Protein 7X0P (pdb70)

Structure (mmCIF, N/CA/C/O backbone):
data_7X0P
#
_entry.id   7X0P
#
_cell.length_a   69.910
_cell.length_b   63.170
_cell.length_c   69.700
_cell.angle_alpha   90.000
_cell.angle_beta   106.200
_cell.angle_gamma   90.000
#
_symmetry.space_group_name_H-M   'C 1 2 1'
#
loop_
_entity.id
_entity.type
_entity.pdbx_description
1 polymer CbpD
2 water water
#
loop_
_atom_site.group_PDB
_atom_site.id
_atom_site.type_symbol
_atom_site.label_atom_id
_atom_site.label_alt_id
_atom_site.label_comp_id
_atom_site.label_asym_id
_atom_site.label_entity_id
_atom_site.label_seq_id
_atom_site.pdbx_PDB_ins_code
_atom_site.Cartn_x
_atom_site.Cartn_y
_atom_site.Cartn_z
_atom_site.occupancy
_atom_site.B_iso_or_equiv
_atom_site.auth_seq_id
_atom_site.auth_comp_id
_atom_site.auth_asym_id
_atom_site.auth_atom_id
_atom_site.pdbx_PDB_model_num
ATOM 1 N N . VAL A 1 40 ? 19.043 -22.900 24.059 1.00 49.10 58 VAL A N 1
ATOM 2 C CA . VAL A 1 40 ? 19.647 -21.592 23.817 1.00 41.67 58 VAL A CA 1
ATOM 3 C C . VAL A 1 40 ? 19.886 -20.902 25.142 1.00 49.15 58 VAL A C 1
ATOM 4 O O . VAL A 1 40 ? 18.975 -20.813 25.953 1.00 47.50 58 VAL A O 1
ATOM 17 N N . THR A 1 41 ? 21.118 -20.432 25.358 1.00 45.90 59 THR A N 1
ATOM 18 C CA . THR A 1 41 ? 21.487 -19.716 26.569 1.00 55.01 59 THR A CA 1
ATOM 19 C C . THR A 1 41 ? 22.087 -18.338 26.317 1.00 63.34 59 THR A C 1
ATOM 20 O O . THR A 1 41 ? 22.293 -17.596 27.283 1.00 73.88 59 THR A O 1
ATOM 31 N N . GLY A 1 42 ? 22.350 -17.963 25.066 1.00 47.95 60 GLY A N 1
ATOM 32 C CA . GLY A 1 42 ? 22.987 -16.704 24.757 1.00 41.90 60 GLY A CA 1
ATOM 33 C C . GLY A 1 42 ? 22.287 -15.999 23.611 1.00 38.99 60 GLY A C 1
ATOM 34 O O . GLY A 1 42 ? 21.102 -16.190 23.366 1.00 52.44 60 GLY A O 1
ATOM 38 N N . LYS A 1 43 ? 23.042 -15.139 22.950 1.00 41.58 61 LYS A N 1
ATOM 39 C CA . LYS A 1 43 ? 22.568 -14.331 21.837 1.00 37.32 61 LYS A CA 1
ATOM 40 C C . LYS A 1 43 ? 23.379 -14.641 20.578 1.00 43.65 61 LYS A C 1
ATOM 41 O O . LYS A 1 43 ? 24.163 -15.591 20.529 1.00 51.70 61 LYS A O 1
ATOM 60 N N . THR A 1 44 ? 23.160 -13.843 19.542 1.00 35.75 62 THR A N 1
ATOM 61 C CA . THR A 1 44 ? 23.969 -13.889 18.336 1.00 35.10 62 THR A CA 1
ATOM 62 C C . THR A 1 44 ? 24.610 -12.528 18.134 1.00 34.33 62 THR A C 1
ATOM 63 O O . THR A 1 44 ? 24.296 -11.563 18.841 1.00 35.05 62 THR A O 1
ATOM 74 N N . ASP A 1 45 ? 25.492 -12.455 17.128 1.00 34.25 63 ASP A N 1
ATOM 75 C CA . ASP A 1 45 ? 26.072 -11.184 16.716 1.00 38.60 63 ASP A CA 1
ATOM 76 C C . ASP A 1 45 ? 25.050 -10.189 16.179 1.00 38.31 63 ASP A C 1
ATOM 77 O O . ASP A 1 45 ? 25.422 -9.033 15.935 1.00 34.44 63 ASP A O 1
ATOM 86 N N . LEU A 1 46 ? 23.795 -10.604 15.950 1.00 30.88 64 LEU A N 1
ATOM 87 C CA . LEU A 1 46 ? 22.775 -9.664 15.502 1.00 34.15 64 LEU A CA 1
ATOM 88 C C . LEU A 1 46 ? 22.355 -8.713 16.617 1.00 30.23 64 LEU A C 1
ATOM 89 O O . LEU A 1 46 ? 21.831 -7.632 16.336 1.00 33.72 64 LEU A O 1
ATOM 105 N N . ALA A 1 47 ? 22.538 -9.099 17.873 1.00 32.06 65 ALA A N 1
ATOM 106 C CA . ALA A 1 47 ? 22.005 -8.297 18.968 1.00 33.21 65 ALA A CA 1
ATOM 107 C C . ALA A 1 47 ? 22.692 -6.934 19.036 1.00 34.86 65 ALA A C 1
ATOM 108 O O . ALA A 1 47 ? 23.901 -6.810 18.813 1.00 36.80 65 ALA A O 1
ATOM 115 N N . ASP A 1 48 ? 21.908 -5.906 19.355 1.00 34.91 66 ASP A N 1
ATOM 116 C CA . ASP A 1 48 ? 22.386 -4.530 19.360 1.00 36.43 66 ASP A CA 1
ATOM 117 C C . ASP A 1 48 ? 23.414 -4.333 20.468 1.00 39.64 66 ASP A C 1
ATOM 118 O O . ASP A 1 48 ? 23.180 -4.691 21.627 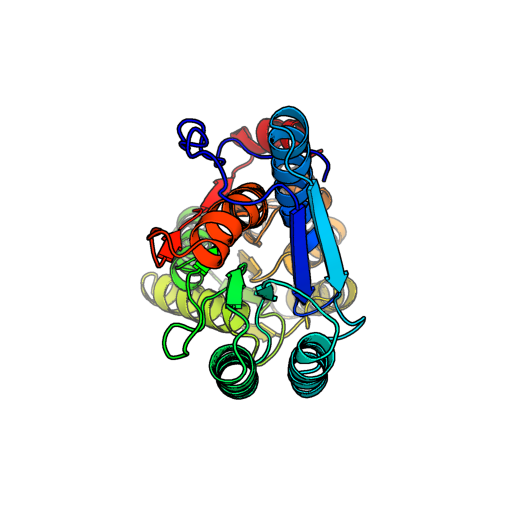1.00 40.94 66 ASP A O 1
ATOM 127 N N . THR A 1 49 ? 24.559 -3.769 20.099 1.00 42.93 67 THR A N 1
ATOM 128 C CA . THR A 1 49 ? 25.609 -3.459 21.059 1.00 44.38 67 THR A CA 1
ATOM 129 C C . THR A 1 49 ? 25.658 -1.979 21.417 1.00 49.85 67 THR A C 1
ATOM 130 O O . THR A 1 49 ? 26.594 -1.545 22.100 1.00 49.26 67 THR A O 1
ATOM 141 N N . ASN A 1 50 ? 24.675 -1.198 20.980 1.00 44.79 68 ASN A N 1
ATOM 142 C CA . ASN A 1 50 ? 24.646 0.248 21.174 1.00 53.46 68 ASN A CA 1
ATOM 143 C C . ASN A 1 50 ? 23.232 0.681 21.548 1.00 45.68 68 ASN A C 1
ATOM 144 O O . ASN A 1 50 ? 22.728 1.711 21.090 1.00 58.98 68 ASN A O 1
ATOM 155 N N . PHE A 1 51 ? 22.560 -0.120 22.374 1.00 45.41 69 PHE A N 1
ATOM 156 C CA . PHE A 1 51 ? 21.203 0.185 22.807 1.00 46.04 69 PHE A CA 1
ATOM 157 C C . PHE A 1 51 ? 21.256 0.973 24.114 1.00 47.89 69 PHE A C 1
ATOM 158 O O . PHE A 1 51 ? 21.816 0.502 25.108 1.00 50.05 69 PHE A O 1
ATOM 175 N N . ASP A 1 52 ? 20.654 2.159 24.111 1.00 49.48 70 ASP A N 1
ATOM 176 C CA . ASP A 1 52 ? 20.734 3.075 25.246 1.00 51.85 70 ASP A CA 1
ATOM 177 C C . ASP A 1 52 ? 19.795 2.620 26.360 1.00 52.25 70 ASP A C 1
ATOM 178 O O . ASP A 1 52 ? 18.572 2.589 26.183 1.00 50.46 70 ASP A O 1
ATOM 187 N N . THR A 1 53 ? 20.369 2.304 27.520 1.00 55.86 71 THR A N 1
ATOM 188 C CA . THR A 1 53 ? 19.602 1.893 28.690 1.00 55.70 71 THR A CA 1
ATOM 189 C C . THR A 1 53 ? 19.789 2.857 29.856 1.00 61.44 71 THR A C 1
ATOM 190 O O . THR A 1 53 ? 19.577 2.477 31.012 1.00 61.28 71 THR A O 1
ATOM 201 N N . SER A 1 54 ? 20.179 4.101 29.569 1.00 61.16 72 SER A N 1
ATOM 202 C CA . SER A 1 54 ? 20.479 5.075 30.611 1.00 65.17 72 SER A CA 1
ATOM 203 C C . SER A 1 54 ? 19.232 5.696 31.232 1.00 66.14 72 SER A C 1
ATOM 204 O O . SER A 1 54 ? 19.315 6.238 32.340 1.00 69.32 72 SER A O 1
ATOM 212 N N . TYR A 1 55 ? 18.086 5.635 30.556 1.00 62.99 73 TYR A N 1
ATOM 213 C CA . TYR A 1 55 ? 16.868 6.239 31.081 1.00 63.72 73 TYR A CA 1
ATOM 214 C C . TYR A 1 55 ? 16.553 5.676 32.462 1.00 65.51 73 TYR A C 1
ATOM 215 O O . TYR A 1 55 ? 16.609 4.463 32.678 1.00 64.21 73 TYR A O 1
ATOM 233 N N . THR A 1 56 ? 16.236 6.566 33.405 1.00 68.71 74 THR A N 1
ATOM 234 C CA . THR A 1 56 ? 15.919 6.154 34.765 1.00 70.84 74 THR A CA 1
ATOM 235 C C . THR A 1 56 ? 14.429 5.847 34.870 1.00 69.05 74 THR A C 1
ATOM 236 O O . THR A 1 56 ? 13.605 6.732 34.592 1.00 69.08 74 THR A O 1
ATOM 247 N N . PRO A 1 57 ? 14.034 4.633 35.255 1.00 67.64 75 PRO A N 1
ATOM 248 C CA . PRO A 1 57 ? 12.598 4.332 35.330 1.00 66.00 75 PRO A CA 1
ATOM 249 C C . PRO A 1 57 ? 11.940 5.107 36.464 1.00 69.26 75 PRO A C 1
ATOM 250 O O . PRO A 1 57 ? 12.520 5.288 37.536 1.00 72.63 75 PRO A O 1
ATOM 261 N N . LYS A 1 58 ? 10.713 5.563 36.216 1.00 68.41 76 LYS A N 1
ATOM 262 C CA . LYS A 1 58 ? 9.971 6.360 37.188 1.00 71.44 76 LYS A CA 1
ATOM 263 C C . LYS A 1 58 ? 9.259 5.514 38.235 1.00 71.98 76 LYS A C 1
ATOM 264 O O . LYS A 1 58 ? 8.506 6.065 39.046 1.00 74.34 76 LYS A O 1
ATOM 283 N N . ARG A 1 59 ? 9.484 4.202 38.231 1.00 70.02 77 ARG A N 1
ATOM 284 C CA . ARG A 1 59 ? 9.036 3.306 39.285 1.00 70.83 77 ARG A CA 1
ATOM 285 C C . ARG A 1 59 ? 10.200 2.404 39.684 1.00 71.37 77 ARG A C 1
ATOM 286 O O . ARG A 1 59 ? 11.238 2.355 39.019 1.00 70.56 77 ARG A O 1
ATOM 307 N N . THR A 1 60 ? 10.022 1.682 40.785 1.00 72.90 78 THR A N 1
ATOM 308 C CA . THR A 1 60 ? 10.996 0.698 41.231 1.00 73.50 78 THR A CA 1
ATOM 309 C C . THR A 1 60 ? 10.512 -0.728 41.017 1.00 70.86 78 THR A C 1
ATOM 310 O O . THR A 1 60 ? 11.236 -1.667 41.364 1.00 71.01 78 THR A O 1
ATOM 321 N N . SER A 1 61 ? 9.306 -0.916 40.470 1.00 68.02 79 SER A N 1
ATOM 322 C CA . SER A 1 61 ? 8.727 -2.243 40.277 1.00 66.15 79 SER A CA 1
ATOM 323 C C . SER A 1 61 ? 7.838 -2.230 39.041 1.00 61.89 79 SER A C 1
ATOM 324 O O . SER A 1 61 ? 7.147 -1.241 38.779 1.00 62.00 79 SER A O 1
ATOM 328 N N . TYR A 1 62 ? 7.860 -3.334 38.284 1.00 59.16 80 TYR A N 1
ATOM 329 C CA . TYR A 1 62 ? 7.068 -3.469 37.070 1.00 56.33 80 TYR A CA 1
ATOM 330 C C . TYR A 1 62 ? 6.650 -4.927 36.918 1.00 53.44 80 TYR A C 1
ATOM 331 O O . TYR A 1 62 ? 7.409 -5.833 37.273 1.00 53.85 80 TYR A O 1
ATOM 349 N N . LYS A 1 63 ? 5.432 -5.145 36.415 1.00 51.44 81 LYS A N 1
ATOM 350 C CA . LYS A 1 63 ? 4.895 -6.487 36.216 1.00 49.50 81 LYS A CA 1
ATOM 351 C C . LYS A 1 63 ? 4.401 -6.610 34.788 1.00 46.23 81 LYS A C 1
ATOM 352 O O . LYS A 1 63 ? 3.590 -5.792 34.346 1.00 45.72 81 LYS A O 1
ATOM 371 N N . ILE A 1 64 ? 4.891 -7.623 34.065 1.00 45.38 82 ILE A N 1
ATOM 372 C CA . ILE A 1 64 ? 4.632 -7.781 32.636 1.00 41.23 82 ILE A CA 1
ATOM 373 C C . ILE A 1 64 ? 4.141 -9.198 32.359 1.00 39.50 82 ILE A C 1
ATOM 374 O O . ILE A 1 64 ? 4.807 -10.175 32.720 1.00 39.86 82 ILE A O 1
ATOM 390 N N . TYR A 1 65 ? 2.977 -9.313 31.733 1.00 37.84 83 TYR A N 1
ATOM 391 C CA . TYR A 1 65 ? 2.417 -10.606 31.354 1.00 36.21 83 TYR A CA 1
ATOM 392 C C . TYR A 1 65 ? 2.730 -10.865 29.887 1.00 33.66 83 TYR A C 1
ATOM 393 O O . TYR A 1 65 ? 2.367 -10.056 29.031 1.00 32.58 83 TYR A O 1
ATOM 411 N N . CYS A 1 66 ? 3.391 -11.987 29.601 1.00 33.71 84 CYS A N 1
ATOM 412 C CA . CYS A 1 66 ? 3.748 -12.357 28.234 1.00 30.62 84 CYS A CA 1
ATOM 413 C C . CYS A 1 66 ? 2.927 -13.554 27.779 1.00 29.21 84 CYS A C 1
ATOM 414 O O . CYS A 1 66 ? 2.897 -14.588 28.452 1.00 29.93 84 CYS A O 1
ATOM 422 N N . THR A 1 67 ? 2.313 -13.446 26.604 1.00 27.31 85 THR A N 1
ATOM 423 C CA . THR A 1 67 ? 1.539 -14.548 26.054 1.00 26.04 85 THR A CA 1
ATOM 424 C C . THR A 1 67 ? 1.925 -14.715 24.587 1.00 24.06 85 THR A C 1
ATOM 425 O O . THR A 1 67 ? 1.929 -13.746 23.820 1.00 23.29 85 THR A O 1
ATOM 436 N N . TYR A 1 68 ? 2.330 -15.928 24.215 1.00 23.45 86 TYR A N 1
ATOM 437 C CA . TYR A 1 68 ? 2.895 -16.178 22.893 1.00 23.72 86 TYR A CA 1
ATOM 438 C C . TYR A 1 68 ? 2.182 -17.349 22.226 1.00 20.84 86 TYR A C 1
ATOM 439 O O . TYR A 1 68 ? 1.407 -18.076 22.843 1.00 21.44 86 TYR A O 1
ATOM 457 N N . LYS A 1 69 ? 2.440 -17.542 20.934 1.00 21.13 87 LYS A N 1
ATOM 458 C CA . LYS A 1 69 ? 1.492 -18.321 20.149 1.00 18.43 87 LYS A CA 1
ATOM 459 C C . LYS A 1 69 ? 1.408 -19.764 20.624 1.00 21.35 87 LYS A C 1
ATOM 460 O O . LYS A 1 69 ? 0.316 -20.320 20.748 1.00 22.83 87 LYS A O 1
ATOM 479 N N . ASN A 1 70 ? 2.549 -20.403 20.870 1.00 23.78 88 ASN A N 1
ATOM 480 C CA . ASN A 1 70 ? 2.510 -21.792 21.321 1.00 27.21 88 ASN A CA 1
ATOM 481 C C . ASN A 1 70 ? 3.897 -22.192 21.777 1.00 26.00 88 ASN A C 1
ATOM 482 O O . ASN A 1 70 ? 4.887 -21.616 21.339 1.00 25.81 88 ASN A O 1
ATOM 493 N N . ILE A 1 71 ? 3.954 -23.142 22.720 1.00 24.10 89 ILE A N 1
ATOM 494 C CA . ILE A 1 71 ? 5.235 -23.650 23.190 1.00 25.49 89 ILE A CA 1
ATOM 495 C C . ILE A 1 71 ? 6.088 -24.089 22.008 1.00 27.51 89 ILE A C 1
ATOM 496 O O . ILE A 1 71 ? 5.632 -24.822 21.124 1.00 32.34 89 ILE A O 1
ATOM 512 N N . HIS A 1 72 ? 7.338 -23.639 22.001 1.00 28.14 90 HIS A N 1
ATOM 513 C CA . HIS A 1 72 ? 8.307 -24.055 20.998 1.00 25.91 90 HIS A CA 1
ATOM 514 C C . HIS A 1 72 ? 9.675 -23.561 21.430 1.00 24.69 90 HIS A C 1
ATOM 515 O O . HIS A 1 72 ? 9.802 -22.493 22.033 1.00 32.42 90 HIS A O 1
ATOM 529 N N . ALA A 1 73 ? 10.709 -24.346 21.095 1.00 30.85 91 ALA A N 1
ATOM 530 C CA . ALA A 1 73 ? 12.066 -23.998 21.498 1.00 34.92 91 ALA A CA 1
ATOM 531 C C . ALA A 1 73 ? 12.452 -22.610 21.008 1.00 25.69 91 ALA A C 1
ATOM 532 O O . ALA A 1 73 ? 13.215 -21.906 21.676 1.00 31.14 91 ALA A O 1
ATOM 539 N N . TRP A 1 74 ? 11.912 -22.196 19.867 1.00 28.67 92 TRP A N 1
ATOM 540 C CA . TRP A 1 74 ? 12.216 -20.870 19.339 1.00 22.87 92 TRP A CA 1
ATOM 541 C C . TRP A 1 74 ? 12.065 -19.791 20.398 1.00 25.65 92 TRP A C 1
ATOM 542 O O . TRP A 1 74 ? 12.908 -18.897 20.507 1.00 24.58 92 TRP A O 1
ATOM 563 N N . TYR A 1 75 ? 10.984 -19.845 21.182 1.00 25.48 93 TYR A N 1
ATOM 564 C CA . TYR A 1 75 ? 10.740 -18.817 22.178 1.00 28.42 93 TYR A CA 1
ATOM 565 C C . TYR A 1 75 ? 11.779 -18.827 23.285 1.00 27.07 93 TYR A C 1
ATOM 566 O O . TYR A 1 75 ? 11.912 -17.823 23.983 1.00 30.62 93 TYR A O 1
ATOM 584 N N . ASP A 1 76 ? 12.532 -19.915 23.451 1.00 30.42 94 ASP A N 1
ATOM 585 C CA . ASP A 1 76 ? 13.587 -19.915 24.467 1.00 35.31 94 ASP A CA 1
ATOM 586 C C . ASP A 1 76 ? 14.661 -18.867 24.162 1.00 32.15 94 ASP A C 1
ATOM 587 O O . ASP A 1 76 ? 15.283 -18.314 25.082 1.00 35.90 94 ASP A O 1
ATOM 596 N N . ALA A 1 77 ? 14.887 -18.585 22.877 1.00 29.23 95 ALA A N 1
ATOM 597 C CA . ALA A 1 77 ? 15.866 -17.572 22.503 1.00 30.13 95 ALA A CA 1
ATOM 598 C C . ALA A 1 77 ? 15.396 -16.162 22.827 1.00 34.30 95 ALA A C 1
ATOM 599 O O . ALA A 1 77 ? 16.230 -15.306 23.136 1.00 31.80 95 ALA A O 1
ATOM 606 N N . ILE A 1 78 ? 14.081 -15.902 22.760 1.00 28.73 96 ILE A N 1
ATOM 607 C CA . ILE A 1 78 ? 13.544 -14.626 23.210 1.00 28.43 96 ILE A CA 1
ATOM 608 C C . ILE A 1 78 ? 13.671 -14.507 24.724 1.00 30.82 96 ILE A C 1
ATOM 609 O O . ILE A 1 78 ? 14.030 -13.451 25.247 1.00 32.17 96 ILE A O 1
ATOM 625 N N . LYS A 1 79 ? 13.362 -15.580 25.446 1.00 31.52 97 LYS A N 1
ATOM 626 C CA . LYS A 1 79 ? 13.385 -15.503 26.907 1.00 33.88 97 LYS A CA 1
ATOM 627 C C . LYS A 1 79 ? 14.780 -15.171 27.417 1.00 36.28 97 LYS A C 1
ATOM 628 O O . LYS A 1 79 ? 14.932 -14.605 28.506 1.00 39.48 97 LYS A O 1
ATOM 647 N N . CYS A 1 80 ? 15.810 -15.496 26.643 1.00 38.09 98 CYS A N 1
ATOM 648 C CA . CYS A 1 80 ? 17.164 -15.140 27.043 1.00 38.11 98 CYS A CA 1
ATOM 649 C C . CYS A 1 80 ? 17.338 -13.632 27.126 1.00 39.93 98 CYS A C 1
ATOM 650 O O . CYS A 1 80 ? 17.970 -13.122 28.062 1.00 41.22 98 CYS A O 1
ATOM 658 N N . GLY A 1 81 ? 16.816 -12.904 26.142 1.00 36.60 99 GLY A N 1
ATOM 659 C CA . GLY A 1 81 ? 16.898 -11.457 26.181 1.00 37.67 99 GLY A CA 1
ATOM 660 C C . GLY A 1 81 ? 16.096 -10.854 27.317 1.00 39.68 99 GLY A C 1
ATOM 661 O O . GLY A 1 81 ? 16.527 -9.879 27.938 1.00 40.53 99 GLY A O 1
ATOM 665 N N . ILE A 1 82 ? 14.905 -11.403 27.585 1.00 37.53 100 ILE A N 1
ATOM 666 C CA . ILE A 1 82 ? 14.094 -10.914 28.697 1.00 38.89 100 ILE A CA 1
ATOM 667 C C . ILE A 1 82 ? 14.873 -11.022 30.002 1.00 42.26 100 ILE A C 1
ATOM 668 O O . ILE A 1 82 ? 14.965 -10.061 30.769 1.00 44.02 100 ILE A O 1
ATOM 684 N N . ASP A 1 83 ? 15.444 -12.197 30.267 1.00 42.65 101 ASP A N 1
ATOM 685 C CA . ASP A 1 83 ? 16.148 -12.419 31.525 1.00 45.78 101 ASP A CA 1
ATOM 686 C C . ASP A 1 83 ? 17.394 -11.558 31.642 1.00 47.82 101 ASP A C 1
ATOM 687 O O . ASP A 1 83 ? 17.814 -11.246 32.762 1.00 50.74 101 ASP A O 1
ATOM 696 N N . ALA A 1 84 ? 17.979 -11.135 30.524 1.00 46.51 102 ALA A N 1
ATOM 697 C CA . ALA A 1 84 ? 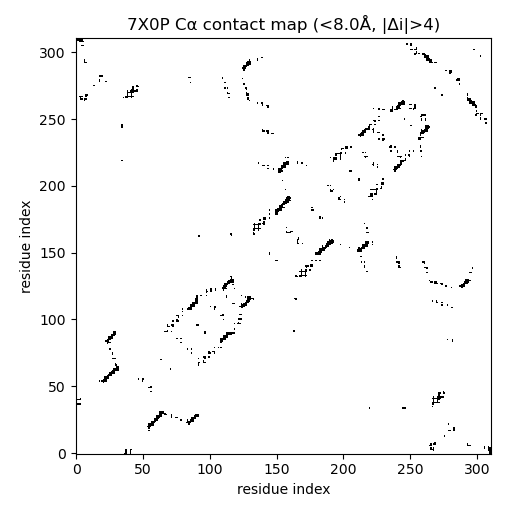19.143 -10.262 30.616 1.00 48.56 102 ALA A CA 1
ATOM 698 C C . ALA A 1 84 ? 18.735 -8.849 31.000 1.00 50.06 102 ALA A C 1
ATOM 699 O O . ALA A 1 84 ? 19.430 -8.185 31.783 1.00 52.43 102 ALA A O 1
ATOM 706 N N . ALA A 1 85 ? 17.615 -8.372 30.454 1.00 47.34 103 ALA A N 1
ATOM 707 C CA . ALA A 1 85 ? 17.134 -7.035 30.777 1.00 49.55 103 ALA A CA 1
ATOM 708 C C . ALA A 1 85 ? 16.709 -6.947 32.234 1.00 51.09 103 ALA A C 1
ATOM 709 O O . ALA A 1 85 ? 16.955 -5.931 32.897 1.00 53.24 103 ALA A O 1
ATOM 716 N N . VAL A 1 86 ? 16.061 -7.992 32.755 1.00 50.40 104 VAL A N 1
ATOM 717 C CA . VAL A 1 86 ? 15.619 -7.947 34.147 1.00 52.86 104 VAL A CA 1
ATOM 718 C C . VAL A 1 86 ? 16.816 -7.877 35.086 1.00 56.89 104 VAL A C 1
ATOM 719 O O . VAL A 1 86 ? 16.778 -7.182 36.105 1.00 59.09 104 VAL A O 1
ATOM 732 N N . LYS A 1 87 ? 17.886 -8.605 34.766 1.00 56.51 105 LYS A N 1
ATOM 733 C CA . LYS A 1 87 ? 19.095 -8.539 35.585 1.00 59.98 105 LYS A CA 1
ATOM 734 C C . LYS A 1 87 ? 19.667 -7.126 35.622 1.00 62.60 105 LYS A C 1
ATOM 735 O O . LYS A 1 87 ? 19.971 -6.593 36.693 1.00 65.14 105 LYS A O 1
ATOM 754 N N . GLU A 1 88 ? 19.863 -6.519 34.455 1.00 59.91 106 GLU A N 1
ATOM 755 C CA . GLU A 1 88 ? 20.413 -5.170 34.408 1.00 61.65 106 GLU A CA 1
ATOM 756 C C . GLU A 1 88 ? 19.554 -4.191 35.193 1.00 63.56 106 GLU A C 1
ATOM 757 O O . GLU A 1 88 ? 20.079 -3.339 35.921 1.00 66.34 106 GLU A O 1
ATOM 769 N N . LEU A 1 89 ? 18.232 -4.289 35.054 1.00 60.95 107 LEU A N 1
ATOM 770 C CA . LEU A 1 89 ? 17.338 -3.384 35.763 1.00 63.11 107 LEU A CA 1
ATOM 771 C C . LEU A 1 89 ? 17.293 -3.662 37.261 1.00 65.61 107 LEU A C 1
ATOM 772 O O . LEU A 1 89 ? 16.919 -2.770 38.032 1.00 69.33 107 LEU A O 1
ATOM 788 N N . ALA A 1 90 ? 17.675 -4.867 37.696 1.00 69.06 108 ALA A N 1
ATOM 789 C CA . ALA A 1 90 ? 17.751 -5.140 39.129 1.00 71.91 108 ALA A CA 1
ATOM 790 C C . ALA A 1 90 ? 18.950 -4.446 39.762 1.00 83.79 108 ALA A C 1
ATOM 791 O O . ALA A 1 90 ? 18.922 -4.103 40.953 1.00 76.38 108 ALA A O 1
ATOM 798 N N . GLU A 1 91 ? 20.014 -4.239 38.986 1.00 83.24 109 GLU A N 1
ATOM 799 C CA . GLU A 1 91 ? 21.160 -3.499 39.486 1.00 76.51 109 GLU A CA 1
ATOM 800 C C . GLU A 1 91 ? 20.848 -2.018 39.644 1.00 78.07 109 GLU A C 1
ATOM 801 O O . GLU A 1 91 ? 21.550 -1.324 40.385 1.00 82.13 109 GLU A O 1
ATOM 813 N N . LYS A 1 92 ? 19.824 -1.518 38.954 1.00 75.39 110 LYS A N 1
ATOM 814 C CA . LYS A 1 92 ? 19.387 -0.134 39.069 1.00 76.63 110 LYS A CA 1
ATOM 815 C C . LYS A 1 92 ? 18.252 0.037 40.079 1.00 77.88 110 LYS A C 1
ATOM 816 O O . LYS A 1 92 ? 17.567 1.067 40.066 1.00 78.28 110 LYS A O 1
ATOM 835 N N . GLY A 1 93 ? 18.035 -0.954 40.940 1.00 78.60 111 GLY A N 1
ATOM 836 C CA . GLY A 1 93 ? 16.960 -0.879 41.908 1.00 79.81 111 GLY A CA 1
ATOM 837 C C . GLY A 1 93 ? 15.579 -0.943 41.304 1.00 76.42 111 GLY A C 1
ATOM 838 O O . GLY A 1 93 ? 14.650 -0.336 41.842 1.00 77.49 111 GLY A O 1
ATOM 842 N N . VAL A 1 94 ? 15.414 -1.670 40.198 1.00 72.53 112 VAL A N 1
ATOM 843 C CA . VAL A 1 94 ? 14.135 -1.787 39.508 1.00 69.22 112 VAL A CA 1
ATOM 844 C C . VAL A 1 94 ? 13.808 -3.270 39.360 1.00 67.04 112 VAL A C 1
ATOM 845 O O . VAL A 1 94 ? 14.604 -4.034 38.796 1.00 65.57 112 VAL A O 1
ATOM 858 N N . THR A 1 95 ? 12.635 -3.667 39.852 1.00 66.39 113 THR A N 1
ATOM 859 C CA . THR A 1 95 ? 12.229 -5.064 39.913 1.00 64.72 113 THR A CA 1
ATOM 860 C C . THR A 1 95 ? 11.206 -5.331 38.819 1.00 60.87 113 THR A C 1
ATOM 861 O O . THR A 1 95 ? 10.109 -4.767 38.833 1.00 60.46 113 THR A O 1
ATOM 872 N N . VAL A 1 96 ? 11.575 -6.176 37.868 1.00 58.26 114 VAL A N 1
ATOM 873 C CA . VAL A 1 96 ? 10.688 -6.556 36.778 1.00 54.68 114 VAL A CA 1
ATOM 874 C C . VAL A 1 96 ? 10.290 -8.015 36.971 1.00 53.60 114 VAL A C 1
ATOM 875 O O . VAL A 1 96 ? 11.140 -8.913 36.904 1.00 53.57 114 VAL A O 1
ATOM 888 N N . ASP A 1 97 ? 8.993 -8.250 37.172 1.00 52.79 115 ASP A N 1
ATOM 889 C CA . ASP A 1 97 ? 8.427 -9.587 37.274 1.00 51.64 115 ASP A CA 1
ATOM 890 C C . ASP A 1 97 ? 7.626 -9.861 36.006 1.00 48.19 115 ASP A C 1
ATOM 891 O O . ASP A 1 97 ? 6.991 -8.952 35.458 1.00 47.23 115 ASP A O 1
ATOM 895 N N . TYR A 1 98 ? 7.658 -11.106 35.537 1.00 52.33 116 TYR A N 1
ATOM 896 C CA . TYR A 1 98 ? 6.929 -11.437 34.317 1.00 56.52 116 TYR A CA 1
ATOM 897 C C . TYR A 1 98 ? 6.482 -12.895 34.313 1.00 42.44 116 TYR A C 1
ATOM 898 O O . TYR A 1 98 ? 7.119 -13.766 34.911 1.00 47.28 116 TYR A O 1
ATOM 916 N N . GLU A 1 99 ? 5.375 -13.156 33.619 1.00 40.36 117 GLU A N 1
ATOM 917 C CA . GLU A 1 99 ? 4.949 -14.517 33.329 1.00 39.11 117 GLU A CA 1
ATOM 918 C C . GLU A 1 99 ? 5.103 -14.796 31.836 1.00 36.42 117 GLU A C 1
ATOM 919 O O . GLU A 1 99 ? 4.984 -13.893 31.005 1.00 36.25 117 GLU A O 1
ATOM 931 N N . TRP A 1 100 ? 5.398 -16.054 31.515 1.00 35.72 118 TRP A N 1
ATOM 932 C CA . TRP A 1 100 ? 5.781 -16.483 30.166 1.00 33.56 118 TRP A CA 1
ATOM 933 C C . TRP A 1 100 ? 4.825 -17.611 29.793 1.00 37.19 118 TRP A C 1
ATOM 934 O O . TRP A 1 100 ? 5.046 -18.775 30.140 1.00 33.33 118 TRP A O 1
ATOM 955 N N . TYR A 1 101 ? 3.738 -17.278 29.103 1.00 30.79 119 TYR A N 1
ATOM 956 C CA . TYR A 1 101 ? 2.669 -18.240 28.874 1.00 31.28 119 TYR A CA 1
ATOM 957 C C . TYR A 1 101 ? 2.517 -18.512 27.389 1.00 27.72 119 TYR A C 1
ATOM 958 O O . TYR A 1 101 ? 2.436 -17.568 26.600 1.00 26.59 119 TYR A O 1
ATOM 976 N N . GLY A 1 102 ? 2.414 -19.795 27.028 1.00 27.44 120 GLY A N 1
ATOM 977 C CA . GLY A 1 102 ? 2.023 -20.225 25.705 1.00 26.91 120 GLY A CA 1
ATOM 978 C C . GLY A 1 102 ? 1.357 -21.585 25.792 1.00 25.56 120 GLY A C 1
ATOM 979 O O . GLY A 1 102 ? 1.718 -22.419 26.630 1.00 30.07 120 GLY A O 1
ATOM 983 N N . PRO A 1 103 ? 0.367 -21.837 24.939 1.00 25.32 121 PRO A N 1
ATOM 984 C CA . PRO A 1 103 ? -0.332 -23.126 24.982 1.00 24.65 121 PRO A CA 1
ATOM 985 C C . PRO A 1 103 ? 0.452 -24.228 24.291 1.00 36.21 121 PRO A C 1
ATOM 986 O O . PRO A 1 103 ? 1.321 -23.991 23.452 1.00 30.30 121 PRO A O 1
ATOM 997 N N . ALA A 1 104 ? 0.128 -25.463 24.671 1.00 30.97 122 ALA A N 1
ATOM 998 C CA . ALA A 1 104 ? 0.772 -26.610 24.042 1.00 37.61 122 ALA A CA 1
ATOM 999 C C . ALA A 1 104 ? 0.582 -26.577 22.536 1.00 35.96 122 ALA A C 1
ATOM 1000 O O . ALA A 1 104 ? 1.517 -26.856 21.777 1.00 40.39 122 ALA A O 1
ATOM 1007 N N . GLN A 1 105 ? -0.620 -26.239 22.083 1.00 34.52 123 GLN A N 1
ATOM 1008 C CA . GLN A 1 105 ? -0.926 -26.094 20.673 1.00 35.49 123 GLN A CA 1
ATOM 1009 C C . GLN A 1 105 ? -1.550 -24.729 20.439 1.00 36.78 123 GLN A C 1
ATOM 1010 O O . GLN A 1 105 ? -2.277 -24.217 21.301 1.00 29.34 123 GLN A O 1
ATOM 1024 N N . PRO A 1 106 ? -1.303 -24.124 19.278 1.00 30.29 124 PRO A N 1
ATOM 1025 C CA . PRO A 1 106 ? -1.846 -22.783 19.030 1.00 27.80 124 PRO A CA 1
ATOM 1026 C C . PRO A 1 106 ? -3.363 -22.808 19.050 1.00 34.99 124 PRO A C 1
ATOM 1027 O O . PRO A 1 106 ? -3.994 -23.750 18.566 1.00 34.41 124 PRO A O 1
ATOM 1038 N N . ASP A 1 107 ? -3.943 -21.767 19.637 1.00 29.31 125 ASP A N 1
ATOM 1039 C CA . ASP A 1 107 ? -5.394 -21.638 19.737 1.00 33.40 125 ASP A CA 1
ATOM 1040 C C . ASP A 1 107 ? -5.730 -20.153 19.750 1.00 30.60 125 ASP A C 1
ATOM 1041 O O . ASP A 1 107 ? -5.432 -19.441 20.716 1.00 23.97 125 ASP A O 1
ATOM 1050 N N . ALA A 1 108 ? -6.346 -19.670 18.674 1.00 25.99 126 ALA A N 1
ATOM 1051 C CA . ALA A 1 108 ? -6.561 -18.234 18.547 1.00 24.77 126 ALA A CA 1
ATOM 1052 C C . ALA A 1 108 ? -7.441 -17.699 19.665 1.00 19.49 126 ALA A C 1
ATOM 1053 O O . ALA A 1 108 ? -7.240 -16.577 20.151 1.00 25.91 126 ALA A O 1
ATOM 1060 N N . VAL A 1 109 ? -8.468 -18.459 20.044 1.00 25.24 127 VAL A N 1
ATOM 1061 C CA . VAL A 1 109 ? -9.357 -18.013 21.105 1.00 25.15 127 VAL A CA 1
ATOM 1062 C C . VAL A 1 109 ? -8.639 -18.044 22.448 1.00 23.08 127 VAL A C 1
ATOM 1063 O O . VAL A 1 109 ? -8.841 -17.165 23.291 1.00 25.51 127 VAL A O 1
ATOM 1076 N N . ASP A 1 110 ? -7.785 -19.044 22.662 1.00 25.91 128 ASP A N 1
ATOM 1077 C CA . ASP A 1 110 ? -7.038 -19.087 23.913 1.00 24.41 128 ASP A CA 1
ATOM 1078 C C . ASP A 1 110 ? -6.206 -17.829 24.077 1.00 23.30 128 ASP A C 1
ATOM 1079 O O . ASP A 1 110 ? -6.075 -17.300 25.189 1.00 28.46 128 ASP A O 1
ATOM 1088 N N . GLN A 1 111 ? -5.635 -17.333 22.987 1.00 21.96 129 GLN A N 1
ATOM 1089 C CA . GLN A 1 111 ? -4.814 -16.142 23.129 1.00 22.05 129 GLN A CA 1
ATOM 1090 C C . GLN A 1 111 ? -5.666 -14.956 23.524 1.00 22.94 129 GLN A C 1
ATOM 1091 O O . GLN A 1 111 ? -5.288 -14.177 24.395 1.00 25.92 129 GLN A O 1
ATOM 1105 N N . VAL A 1 112 ? -6.858 -14.822 22.931 1.00 22.97 130 VAL A N 1
ATOM 1106 C CA . VAL A 1 112 ? -7.768 -13.764 23.360 1.00 26.55 130 VAL A CA 1
ATOM 1107 C C . VAL A 1 112 ? -8.081 -13.909 24.840 1.00 26.44 130 VAL A C 1
ATOM 1108 O O . VAL A 1 112 ? -8.045 -12.938 25.611 1.00 30.04 130 VAL A O 1
ATOM 1121 N N . ASN A 1 113 ? -8.405 -15.131 25.254 1.00 28.79 131 ASN A N 1
ATOM 1122 C CA . ASN A 1 113 ? -8.777 -15.371 26.638 1.00 27.64 131 ASN A CA 1
ATOM 1123 C C . ASN A 1 113 ? -7.607 -15.085 27.561 1.00 30.16 131 ASN A C 1
ATOM 1124 O O . ASN A 1 113 ? -7.793 -14.549 28.654 1.00 31.92 131 ASN A O 1
ATOM 1135 N N . SER A 1 114 ? -6.387 -15.406 27.125 1.00 27.48 132 SER A N 1
ATOM 1136 C CA . SER A 1 114 ? -5.233 -15.119 27.970 1.00 28.46 132 SER A CA 1
ATOM 1137 C C . SER A 1 114 ? -5.066 -13.621 28.178 1.00 29.68 132 SER A C 1
ATOM 1138 O O . SER A 1 114 ? -4.674 -13.183 29.263 1.00 33.90 132 SER A O 1
ATOM 1146 N N . ILE A 1 115 ? -5.392 -12.824 27.163 1.00 28.17 133 ILE A N 1
ATOM 1147 C CA . ILE A 1 115 ? -5.292 -11.373 27.292 1.00 30.26 133 ILE A CA 1
ATOM 1148 C C . ILE A 1 115 ? -6.418 -10.833 28.168 1.00 37.11 133 ILE A C 1
ATOM 1149 O O . ILE A 1 115 ? -6.187 -10.042 29.090 1.00 36.46 133 ILE A O 1
ATOM 1165 N N . GLU A 1 116 ? -7.653 -11.252 27.898 1.00 36.30 134 GLU A N 1
ATOM 1166 C CA . GLU A 1 116 ? -8.780 -10.753 28.686 1.00 34.98 134 GLU A CA 1
ATOM 1167 C C . GLU A 1 116 ? -8.615 -11.075 30.164 1.00 38.86 134 GLU A C 1
ATOM 1168 O O . GLU A 1 116 ? -8.919 -10.241 31.028 1.00 39.72 134 GLU A O 1
ATOM 1180 N N . THR A 1 117 ? -8.160 -12.285 30.483 1.00 35.20 135 THR A N 1
ATOM 1181 C CA . THR A 1 117 ? -8.056 -12.660 31.887 1.00 43.87 135 THR A CA 1
ATOM 1182 C C . THR A 1 117 ? -6.914 -11.927 32.579 1.00 46.83 135 THR A C 1
ATOM 1183 O O . THR A 1 117 ? -7.012 -11.623 33.771 1.00 53.22 135 THR A O 1
ATOM 1194 N N . ALA A 1 118 ? -5.825 -11.642 31.859 1.00 39.96 136 ALA A N 1
ATOM 1195 C CA . ALA A 1 118 ? -4.706 -10.921 32.459 1.00 42.27 136 ALA A CA 1
ATOM 1196 C C . ALA A 1 118 ? -5.059 -9.480 32.812 1.00 44.53 136 ALA A C 1
ATOM 1197 O O . ALA A 1 118 ? -4.463 -8.925 33.739 1.00 41.54 136 ALA A O 1
ATOM 1204 N N . ILE A 1 119 ? -6.035 -8.881 32.126 1.00 38.12 137 ILE A N 1
ATOM 1205 C CA . ILE A 1 119 ? -6.394 -7.486 32.386 1.00 39.72 137 ILE A CA 1
ATOM 1206 C C . ILE A 1 119 ? -6.693 -7.270 33.862 1.00 44.60 137 ILE A C 1
ATOM 1207 O O . ILE A 1 119 ? -6.216 -6.314 34.479 1.00 44.40 137 ILE A O 1
ATOM 1223 N N . GLY A 1 120 ? -7.471 -8.163 34.452 1.00 43.98 138 GLY A N 1
ATOM 1224 C CA . GLY A 1 120 ? -7.890 -7.996 35.823 1.00 47.20 138 GLY A CA 1
ATOM 1225 C C . GLY A 1 120 ? -6.954 -8.553 36.868 1.00 50.12 138 GLY A C 1
ATOM 1226 O O . GLY A 1 120 ? -7.337 -8.626 38.039 1.00 51.09 138 GLY A O 1
ATOM 1230 N N . GLN A 1 121 ? -5.735 -8.931 36.493 1.00 45.82 139 GLN A N 1
ATOM 1231 C CA . GLN A 1 121 ? -4.823 -9.610 37.403 1.00 47.00 139 GLN A CA 1
ATOM 1232 C C . GLN A 1 121 ? -3.695 -8.724 37.909 1.00 52.09 139 GLN A C 1
ATOM 1233 O O . GLN A 1 121 ? -2.825 -9.216 38.636 1.00 61.81 139 GLN A O 1
ATOM 1247 N N . GLY A 1 122 ? -3.678 -7.443 37.556 1.00 49.06 140 GLY A N 1
ATOM 1248 C CA . GLY A 1 122 ? -2.701 -6.534 38.117 1.00 51.09 140 GLY A CA 1
ATOM 1249 C C . GLY A 1 122 ? -1.372 -6.478 37.402 1.00 49.84 140 GLY A C 1
ATOM 1250 O O . GLY A 1 122 ? -0.337 -6.280 38.053 1.00 51.58 140 GLY A O 1
ATOM 1254 N N . TRP A 1 123 ? -1.360 -6.647 36.084 1.00 48.81 141 TRP A N 1
ATOM 1255 C CA . TRP A 1 123 ? -0.146 -6.470 35.299 1.00 45.86 141 TRP A CA 1
ATOM 1256 C C . TRP A 1 123 ? -0.073 -5.030 34.806 1.00 46.27 141 TRP A C 1
ATOM 1257 O O . TRP A 1 123 ? -1.095 -4.429 34.460 1.00 54.16 141 TRP A O 1
ATOM 1278 N N . ASP A 1 124 ? 1.152 -4.497 34.716 1.00 46.89 142 ASP A N 1
ATOM 1279 C CA . ASP A 1 124 ? 1.347 -3.140 34.220 1.00 49.05 142 ASP A CA 1
ATOM 1280 C C . ASP A 1 124 ? 1.404 -3.070 32.704 1.00 48.87 142 ASP A C 1
ATOM 1281 O O . ASP A 1 124 ? 1.128 -2.006 32.140 1.00 44.64 142 ASP A O 1
ATOM 1290 N N . LEU A 1 125 ? 1.699 -4.186 32.040 1.00 42.24 143 LEU A N 1
ATOM 1291 C CA . LEU A 1 125 ? 1.756 -4.229 30.591 1.00 40.67 143 LEU A CA 1
ATOM 1292 C C . LEU A 1 125 ? 1.555 -5.672 30.161 1.00 37.46 143 LEU A C 1
ATOM 1293 O O . LEU A 1 125 ? 1.956 -6.604 30.863 1.00 37.99 143 LEU A O 1
ATOM 1309 N N . ILE A 1 126 ? 0.925 -5.837 29.008 1.00 35.26 144 ILE A N 1
ATOM 1310 C CA . ILE A 1 126 ? 0.718 -7.144 28.397 1.00 33.17 144 ILE A CA 1
ATOM 1311 C C . ILE A 1 126 ? 1.557 -7.193 27.123 1.00 31.52 144 ILE A C 1
ATOM 1312 O O . ILE A 1 126 ? 1.385 -6.351 26.237 1.00 33.72 144 ILE A O 1
ATOM 1328 N N . ALA A 1 127 ? 2.400 -8.222 27.003 1.00 35.88 145 ALA A N 1
ATOM 1329 C CA . ALA A 1 127 ? 3.249 -8.453 25.833 1.00 28.79 145 ALA A CA 1
ATOM 1330 C C . ALA A 1 127 ? 2.732 -9.671 25.061 1.00 26.82 145 ALA A C 1
ATOM 1331 O O . ALA A 1 127 ? 2.547 -10.743 25.643 1.00 29.66 145 ALA A O 1
ATOM 1338 N N . VAL A 1 128 ? 2.500 -9.506 23.753 1.00 25.03 146 VAL A N 1
ATOM 1339 C CA . VAL A 1 128 ? 1.850 -10.524 22.938 1.00 24.46 146 VAL A CA 1
ATOM 1340 C C . VAL A 1 128 ? 2.716 -10.881 21.737 1.00 21.77 146 VAL A C 1
ATOM 1341 O O . VAL A 1 128 ? 3.149 -9.993 20.990 1.00 21.34 146 VAL A O 1
ATOM 1354 N N . ASP A 1 129 ? 2.902 -12.188 21.514 1.00 21.03 147 ASP A N 1
ATOM 1355 C CA . ASP A 1 129 ? 3.359 -12.765 20.254 1.00 20.11 147 ASP A CA 1
ATOM 1356 C C . ASP A 1 129 ? 2.134 -13.406 19.598 1.00 21.88 147 ASP A C 1
ATOM 1357 O O . ASP A 1 129 ? 1.478 -14.279 20.181 1.00 19.31 147 ASP A O 1
ATOM 1366 N N . VAL A 1 130 ? 1.791 -12.923 18.442 1.00 21.96 148 VAL A N 1
ATOM 1367 C CA . VAL A 1 130 ? 0.417 -12.993 17.950 1.00 22.61 148 VAL A CA 1
ATOM 1368 C C . VAL A 1 130 ? 0.110 -14.319 17.265 1.00 22.72 148 VAL A C 1
ATOM 1369 O O . VAL A 1 130 ? 0.919 -14.875 16.518 1.00 23.92 148 VAL A O 1
ATOM 1382 N N . ASN A 1 131 ? -1.111 -14.810 17.508 1.00 21.48 149 ASN A N 1
ATOM 1383 C CA . ASN A 1 131 ? -1.659 -15.941 16.781 1.00 19.56 149 ASN A CA 1
ATOM 1384 C C . ASN A 1 131 ? -2.432 -15.380 15.584 1.00 25.19 149 ASN A C 1
ATOM 1385 O O . ASN A 1 131 ? -1.879 -15.283 14.483 1.00 25.70 149 ASN A O 1
ATOM 1396 N N . GLN A 1 132 ? -3.686 -14.954 15.805 1.00 25.53 150 GLN A N 1
ATOM 1397 C CA . GLN A 1 132 ? -4.525 -14.392 14.748 1.00 27.93 150 GLN A CA 1
ATOM 1398 C C . GLN A 1 132 ? -4.626 -12.883 14.891 1.00 25.00 150 GLN A C 1
ATOM 1399 O O . GLN A 1 132 ? -5.210 -12.390 15.871 1.00 27.70 150 GLN A O 1
ATOM 1413 N N . PRO A 1 133 ? -4.094 -12.106 13.949 1.00 28.45 151 PRO A N 1
ATOM 1414 C CA . PRO A 1 133 ? -3.991 -10.655 14.192 1.00 30.98 151 PRO A CA 1
ATOM 1415 C C . PRO A 1 133 ? -5.321 -9.960 14.430 1.00 35.58 151 PRO A C 1
ATOM 1416 O O . PRO A 1 133 ? -5.410 -9.058 15.274 1.00 38.13 151 PRO A O 1
ATOM 1427 N N . GLU A 1 134 ? -6.356 -10.323 13.683 1.00 34.72 152 GLU A N 1
ATOM 1428 C CA . GLU A 1 134 ? -7.630 -9.632 13.837 1.00 44.51 152 GLU A CA 1
ATOM 1429 C C . GLU A 1 134 ? -8.246 -9.909 15.205 1.00 46.76 152 GLU A C 1
ATOM 1430 O O . GLU A 1 134 ? -8.618 -8.979 15.928 1.00 42.27 152 GLU A O 1
ATOM 1442 N N . LEU A 1 135 ? -8.358 -11.183 15.584 1.00 46.54 153 LEU A N 1
ATOM 1443 C CA . LEU A 1 135 ? -8.914 -11.523 16.892 1.00 43.53 153 LEU A CA 1
ATOM 1444 C C . LEU A 1 135 ? -8.076 -10.948 18.033 1.00 33.76 153 LEU A C 1
ATOM 1445 O O . LEU A 1 135 ? -8.605 -10.369 18.984 1.00 34.92 153 LEU A O 1
ATOM 1461 N N . THR A 1 136 ? -6.765 -11.127 17.980 1.00 28.40 154 THR A N 1
ATOM 1462 C CA . THR A 1 136 ? -5.931 -10.611 19.054 1.00 26.62 154 THR A CA 1
ATOM 1463 C C . THR A 1 136 ? -5.884 -9.090 19.067 1.00 31.77 154 THR A C 1
ATOM 1464 O O . THR A 1 136 ? -5.819 -8.485 20.141 1.00 32.95 154 THR A O 1
ATOM 1475 N N . GLY A 1 137 ? -5.879 -8.450 17.898 1.00 32.47 155 GLY A N 1
ATOM 1476 C CA . GLY A 1 137 ? -5.965 -6.995 17.870 1.00 34.92 155 GLY A CA 1
ATOM 1477 C C . GLY A 1 137 ? -7.105 -6.460 18.715 1.00 36.30 155 GLY A C 1
ATOM 1478 O O . GLY A 1 137 ? -6.917 -5.575 19.549 1.00 39.62 155 GLY A O 1
ATOM 1482 N N . GLU A 1 138 ? -8.303 -7.010 18.539 1.00 42.19 156 GLU A N 1
ATOM 1483 C CA . GLU A 1 138 ? -9.433 -6.525 19.325 1.00 44.18 156 GLU A CA 1
ATOM 1484 C C . GLU A 1 138 ? -9.213 -6.777 20.814 1.00 40.83 156 GLU A C 1
ATOM 1485 O O . GLU A 1 138 ? -9.542 -5.928 21.654 1.00 45.10 156 GLU A O 1
ATOM 1497 N N . ALA A 1 139 ? -8.645 -7.936 21.166 1.00 37.28 157 ALA A N 1
ATOM 1498 C CA . ALA A 1 139 ? -8.332 -8.197 22.566 1.00 36.48 157 ALA A CA 1
ATOM 1499 C C . ALA A 1 139 ? -7.318 -7.191 23.101 1.00 39.18 157 ALA A C 1
ATOM 1500 O O . ALA A 1 139 ? -7.443 -6.721 24.238 1.00 40.87 157 ALA A O 1
ATOM 1507 N N . ILE A 1 140 ? -6.308 -6.846 22.297 1.00 36.37 158 ILE A N 1
ATOM 1508 C CA . ILE A 1 140 ? -5.341 -5.824 22.700 1.00 41.34 158 ILE A CA 1
ATOM 1509 C C . ILE A 1 140 ? -6.042 -4.486 22.935 1.00 45.51 158 ILE A C 1
ATOM 1510 O O . ILE A 1 140 ? -5.853 -3.835 23.970 1.00 40.62 158 ILE A O 1
ATOM 1526 N N . ASN A 1 141 ? -6.880 -4.069 21.989 1.00 44.53 159 ASN A N 1
ATOM 1527 C CA . ASN A 1 141 ? -7.592 -2.806 22.149 1.00 45.89 159 ASN A CA 1
ATOM 1528 C C . ASN A 1 141 ? -8.427 -2.794 23.427 1.00 52.12 159 ASN A C 1
ATOM 1529 O O . ASN A 1 141 ? -8.512 -1.766 24.109 1.00 53.86 159 ASN A O 1
ATOM 1540 N N . ASN A 1 142 ? -9.046 -3.925 23.776 1.00 48.20 160 ASN A N 1
ATOM 1541 C CA . ASN A 1 142 ? -9.805 -3.979 25.022 1.00 49.65 160 ASN A CA 1
ATOM 1542 C C . ASN A 1 142 ? -8.894 -3.783 26.221 1.00 48.73 160 ASN A C 1
ATOM 1543 O O . ASN A 1 142 ? -9.238 -3.068 27.164 1.00 51.98 160 ASN A O 1
ATOM 1554 N N . ALA A 1 143 ? -7.714 -4.404 26.199 1.00 46.90 161 ALA A N 1
ATOM 1555 C CA . ALA A 1 143 ? -6.775 -4.218 27.296 1.00 44.29 161 ALA A CA 1
ATOM 1556 C C . ALA A 1 143 ? -6.304 -2.775 27.362 1.00 49.43 161 ALA A C 1
ATOM 1557 O O . ALA A 1 143 ? -6.157 -2.210 28.452 1.00 53.38 161 ALA A O 1
ATOM 1564 N N . VAL A 1 144 ? -6.057 -2.162 26.202 1.00 48.10 162 VAL A N 1
ATOM 1565 C CA . VAL A 1 144 ? -5.623 -0.769 26.170 1.00 49.52 162 VAL A CA 1
ATOM 1566 C C . VAL A 1 144 ? -6.739 0.158 26.639 1.00 55.33 162 VAL A C 1
ATOM 1567 O O . VAL A 1 144 ? -6.495 1.099 27.402 1.00 57.43 162 VAL A O 1
ATOM 1580 N N . ALA A 1 145 ? -7.975 -0.081 26.187 1.00 55.91 163 ALA A N 1
ATOM 1581 C CA . ALA A 1 145 ? -9.102 0.748 26.615 1.00 61.05 163 ALA A CA 1
ATOM 1582 C C . ALA A 1 145 ? -9.308 0.680 28.124 1.00 62.63 163 ALA A C 1
ATOM 1583 O O . ALA A 1 145 ? -9.747 1.661 28.742 1.00 67.07 163 ALA A O 1
ATOM 1590 N N . LYS A 1 146 ? -9.031 -0.469 28.727 1.00 59.50 164 LYS A N 1
ATOM 1591 C CA . LYS A 1 146 ? -9.169 -0.651 30.163 1.00 61.73 164 LYS A CA 1
ATOM 1592 C C . LYS A 1 146 ? -7.915 -0.256 30.928 1.00 60.97 164 LYS A C 1
ATOM 1593 O O . LYS A 1 146 ? -7.809 -0.559 32.119 1.00 61.42 164 LYS A O 1
ATOM 1612 N N . GLY A 1 147 ? -6.968 0.413 30.275 1.00 59.67 165 GLY A N 1
ATOM 1613 C CA . GLY A 1 147 ? -5.886 1.083 30.968 1.00 60.75 165 GLY A CA 1
ATOM 1614 C C . GLY A 1 147 ? -4.567 0.346 31.048 1.00 57.63 165 GLY A C 1
ATOM 1615 O O . GLY A 1 147 ? -3.677 0.786 31.791 1.00 58.29 165 GLY A O 1
ATOM 1619 N N . ILE A 1 148 ? -4.399 -0.738 30.305 1.00 52.64 166 ILE A N 1
ATOM 1620 C CA . ILE A 1 148 ? -3.180 -1.538 30.363 1.00 53.56 166 ILE A CA 1
ATOM 1621 C C . ILE A 1 148 ? -2.452 -1.408 29.029 1.00 51.15 166 ILE A C 1
ATOM 1622 O O . ILE A 1 148 ? -2.985 -1.829 27.995 1.00 44.86 166 ILE A O 1
ATOM 1638 N N . PRO A 1 149 ? -1.242 -0.862 28.999 1.00 50.60 167 PRO A N 1
ATOM 1639 C CA . PRO A 1 149 ? -0.522 -0.786 27.726 1.00 44.93 167 PRO A CA 1
ATOM 1640 C C . PRO A 1 149 ? -0.146 -2.171 27.239 1.00 41.82 167 PRO A C 1
ATOM 1641 O O . PRO A 1 149 ? 0.034 -3.107 28.022 1.00 38.98 167 PRO A O 1
ATOM 1652 N N . VAL A 1 150 ? -0.019 -2.291 25.923 1.00 40.13 168 VAL A N 1
ATOM 1653 C CA . VAL A 1 150 ? 0.278 -3.570 25.289 1.00 34.40 168 VAL A CA 1
ATOM 1654 C C . VAL A 1 150 ? 1.494 -3.418 24.379 1.00 37.38 168 VAL A C 1
ATOM 1655 O O . VAL A 1 150 ? 1.595 -2.447 23.624 1.00 36.66 168 VAL A O 1
ATOM 1668 N N . ALA A 1 151 ? 2.407 -4.388 24.441 1.00 30.45 169 ALA A N 1
ATOM 1669 C CA . ALA A 1 151 ? 3.511 -4.498 23.499 1.00 29.30 169 ALA A CA 1
ATOM 1670 C C . ALA A 1 151 ? 3.281 -5.754 22.671 1.00 27.43 169 ALA A C 1
ATOM 1671 O O . ALA A 1 151 ? 2.690 -6.724 23.152 1.00 26.20 169 ALA A O 1
ATOM 1678 N N . VAL A 1 152 ? 3.736 -5.720 21.420 1.00 26.79 170 VAL A N 1
ATOM 1679 C CA . VAL A 1 152 ? 3.746 -6.888 20.545 1.00 24.25 170 VAL A CA 1
ATOM 1680 C C . VAL A 1 152 ? 5.200 -7.237 20.269 1.00 23.69 170 VAL A C 1
ATOM 1681 O O . VAL A 1 152 ? 6.043 -6.345 20.135 1.00 26.12 170 VAL A O 1
ATOM 1694 N N . PHE A 1 153 ? 5.504 -8.527 20.252 1.00 20.72 171 PHE A N 1
ATOM 1695 C CA . PHE A 1 153 ? 6.869 -8.963 19.980 1.00 20.73 171 PHE A CA 1
ATOM 1696 C C . PHE A 1 153 ? 6.818 -10.223 19.127 1.00 20.72 171 PHE A C 1
ATOM 1697 O O . PHE A 1 153 ? 5.780 -10.885 19.010 1.00 18.44 171 PHE A O 1
ATOM 1714 N N . GLY A 1 154 ? 7.961 -10.533 18.514 1.00 19.85 172 GLY A N 1
ATOM 1715 C CA . GLY A 1 154 ? 8.154 -11.825 17.886 1.00 19.73 172 GLY A CA 1
ATOM 1716 C C . GLY A 1 154 ? 8.056 -11.777 16.380 1.00 17.67 172 GLY A C 1
ATOM 1717 O O . GLY A 1 154 ? 8.639 -10.898 15.731 1.00 18.02 172 GLY A O 1
ATOM 1721 N N . THR A 1 155 ? 7.271 -12.705 15.809 1.00 24.46 173 THR A N 1
ATOM 1722 C CA . THR A 1 155 ? 7.388 -13.046 14.400 1.00 25.97 173 THR A CA 1
ATOM 1723 C C . THR A 1 155 ? 6.748 -11.995 13.525 1.00 28.53 173 THR A C 1
ATOM 1724 O O . THR A 1 155 ? 7.162 -11.836 12.375 1.00 42.73 173 THR A O 1
ATOM 1735 N N . SER A 1 156 ? 5.723 -11.298 14.030 1.00 22.96 174 SER A N 1
ATOM 1736 C CA . SER A 1 156 ? 5.027 -10.286 13.249 1.00 36.73 174 SER A CA 1
ATOM 1737 C C . SER A 1 156 ? 4.277 -9.315 14.157 1.00 35.05 174 SER A C 1
ATOM 1738 O O . SER A 1 156 ? 3.968 -9.607 15.313 1.00 30.11 174 SER A O 1
ATOM 1746 N N . ASP A 1 157 ? 3.989 -8.151 13.606 1.00 33.57 175 ASP A N 1
ATOM 1747 C CA . ASP A 1 157 ? 3.338 -7.073 14.325 1.00 23.67 175 ASP A CA 1
ATOM 1748 C C . ASP A 1 157 ? 1.861 -7.019 13.967 1.00 36.56 175 ASP A C 1
ATOM 1749 O O . ASP A 1 157 ? 1.418 -7.544 12.941 1.00 42.68 175 ASP A O 1
ATOM 1758 N N . VAL A 1 158 ? 1.098 -6.382 14.840 1.00 29.95 176 VAL A N 1
ATOM 1759 C CA . VAL A 1 158 ? -0.308 -6.095 14.578 1.00 37.84 176 VAL A CA 1
ATOM 1760 C C . VAL A 1 158 ? -0.392 -4.583 14.456 1.00 37.14 176 VAL A C 1
ATOM 1761 O O . VAL A 1 158 ? -0.832 -3.912 15.400 1.00 45.12 176 VAL A O 1
ATOM 1774 N N . PRO A 1 159 ? 0.046 -3.999 13.335 1.00 53.67 177 PRO A N 1
ATOM 1775 C CA . PRO A 1 159 ? 0.136 -2.532 13.277 1.00 63.13 177 PRO A CA 1
ATOM 1776 C C . PRO A 1 159 ? -1.207 -1.838 13.392 1.00 56.85 177 PRO A C 1
ATOM 1777 O O . PRO A 1 159 ? -1.251 -0.724 13.925 1.00 50.12 177 PRO A O 1
ATOM 1788 N N . ASN A 1 160 ? -2.296 -2.466 12.928 1.00 68.49 178 ASN A N 1
ATOM 1789 C CA . ASN A 1 160 ? -3.639 -1.874 12.994 1.00 81.54 178 ASN A CA 1
ATOM 1790 C C . ASN A 1 160 ? -4.354 -2.288 14.287 1.00 69.52 178 ASN A C 1
ATOM 1791 O O . ASN A 1 160 ? -5.421 -2.904 14.290 1.00 62.18 178 ASN A O 1
ATOM 1795 N N . CYS A 1 161 ? -3.724 -1.935 15.405 1.00 55.28 179 CYS A N 1
ATOM 1796 C CA . CYS A 1 161 ? -4.319 -2.072 16.730 1.00 51.09 179 CYS A CA 1
ATOM 1797 C C . CYS A 1 161 ? -3.601 -1.095 17.655 1.00 44.13 179 CYS A C 1
ATOM 1798 O O . CYS A 1 161 ? -2.596 -0.488 17.283 1.00 47.81 179 CYS A O 1
ATOM 1806 N N . ASP A 1 162 ? -4.128 -0.950 18.871 1.00 44.97 180 ASP A N 1
ATOM 1807 C CA . ASP A 1 162 ? -3.672 0.079 19.799 1.00 46.85 180 ASP A CA 1
ATOM 1808 C C . ASP A 1 162 ? -2.462 -0.336 20.641 1.00 47.61 180 ASP A C 1
ATOM 1809 O O . ASP A 1 162 ? -2.181 0.292 21.670 1.00 44.08 180 ASP A O 1
ATOM 1818 N N . ARG A 1 163 ? -1.714 -1.344 20.214 1.00 40.75 181 ARG A N 1
ATOM 1819 C CA . ARG A 1 163 ? -0.480 -1.670 20.911 1.00 40.58 181 ARG A CA 1
ATOM 1820 C C . ARG A 1 163 ? 0.476 -0.479 20.877 1.00 41.15 181 ARG A C 1
ATOM 1821 O O . ARG A 1 163 ? 0.555 0.251 19.888 1.00 40.18 181 ARG A O 1
ATOM 1842 N N . ALA A 1 164 ? 1.240 -0.305 21.956 1.00 38.49 182 ALA A N 1
ATOM 1843 C CA . ALA A 1 164 ? 2.108 0.861 22.067 1.00 40.45 182 ALA A CA 1
ATOM 1844 C C . ALA A 1 164 ? 3.308 0.744 21.146 1.00 39.20 182 ALA A C 1
ATOM 1845 O O . ALA A 1 164 ? 3.684 1.709 20.470 1.00 42.07 182 ALA A O 1
ATOM 1852 N N . PHE A 1 165 ? 3.917 -0.431 21.101 1.00 33.00 183 PHE A N 1
ATOM 1853 C CA . PHE A 1 165 ? 5.130 -0.582 20.323 1.00 32.89 183 PHE A CA 1
ATOM 1854 C C . PHE A 1 165 ? 5.323 -2.049 19.976 1.00 34.62 183 PHE A C 1
ATOM 1855 O O . PHE A 1 165 ? 4.701 -2.945 20.555 1.00 29.36 183 PHE A O 1
ATOM 1872 N N . PHE A 1 166 ? 6.221 -2.267 19.037 1.00 26.45 184 PHE A N 1
ATOM 1873 C CA . PHE A 1 166 ? 6.547 -3.602 18.563 1.00 24.35 184 PHE A CA 1
ATOM 1874 C C . PHE A 1 166 ? 8.052 -3.796 18.606 1.00 22.63 184 PHE A C 1
ATOM 1875 O O . PHE A 1 166 ? 8.803 -2.880 18.262 1.00 27.59 184 PHE A O 1
ATOM 1892 N N . VAL A 1 167 ? 8.488 -4.986 19.025 1.00 21.89 185 VAL A N 1
ATOM 1893 C CA . VAL A 1 167 ? 9.885 -5.412 18.875 1.00 22.37 185 VAL A CA 1
ATOM 1894 C C . VAL A 1 167 ? 9.934 -6.796 18.226 1.00 18.64 185 VAL A C 1
ATOM 1895 O O . VAL A 1 167 ? 9.491 -7.787 18.819 1.00 19.97 185 VAL A O 1
ATOM 1908 N N . GLY A 1 168 ? 10.483 -6.897 17.026 1.00 18.54 186 GLY A N 1
ATOM 1909 C CA . GLY A 1 168 ? 10.469 -8.206 16.400 1.00 17.13 186 GLY A CA 1
ATOM 1910 C C . GLY A 1 168 ? 10.876 -8.129 14.948 1.00 16.12 186 GLY A C 1
ATOM 1911 O O . GLY A 1 168 ? 11.521 -7.164 14.541 1.00 17.35 186 GLY A O 1
ATOM 1915 N N . ASN A 1 169 ? 10.486 -9.141 14.173 1.00 15.69 187 ASN A N 1
ATOM 1916 C CA . ASN A 1 169 ? 10.872 -9.237 12.766 1.00 15.41 187 ASN A CA 1
ATOM 1917 C C . ASN A 1 169 ? 9.805 -8.554 11.910 1.00 22.58 187 ASN A C 1
ATOM 1918 O O . ASN A 1 169 ? 8.653 -8.982 11.884 1.00 28.17 187 ASN A O 1
ATOM 1929 N N . THR A 1 170 ? 10.181 -7.455 11.277 1.00 27.44 188 THR A N 1
ATOM 1930 C CA . THR A 1 170 ? 9.287 -6.676 10.441 1.00 27.44 188 THR A CA 1
ATOM 1931 C C . THR A 1 170 ? 9.238 -7.180 9.007 1.00 23.05 188 THR A C 1
ATOM 1932 O O . THR A 1 170 ? 8.677 -6.483 8.155 1.00 35.98 188 THR A O 1
ATOM 1943 N N . ASP A 1 171 ? 9.764 -8.402 8.724 1.00 22.01 189 ASP A N 1
ATOM 1944 C CA . ASP A 1 171 ? 9.954 -8.808 7.332 1.00 19.49 189 ASP A CA 1
ATOM 1945 C C . ASP A 1 171 ? 10.114 -10.309 7.116 1.00 19.82 189 ASP A C 1
ATOM 1946 O O . ASP A 1 171 ? 11.059 -10.769 6.452 1.00 20.90 189 ASP A O 1
ATOM 1955 N N . PRO A 1 172 ? 9.118 -11.105 7.503 1.00 16.54 190 PRO A N 1
ATOM 1956 C CA . PRO A 1 172 ? 9.163 -12.536 7.148 1.00 13.80 190 PRO A CA 1
ATOM 1957 C C . PRO A 1 172 ? 9.195 -12.778 5.652 1.00 15.63 190 PRO A C 1
ATOM 1958 O O . PRO A 1 172 ? 9.821 -13.744 5.200 1.00 16.08 190 PRO A O 1
ATOM 1969 N N . TYR A 1 173 ? 8.517 -11.960 4.864 1.00 14.78 191 TYR A N 1
ATOM 1970 C CA . TYR A 1 173 ? 8.609 -12.091 3.418 1.00 12.77 191 TYR A CA 1
ATOM 1971 C C . TYR A 1 173 ? 10.064 -12.033 2.977 1.00 13.27 191 TYR A C 1
ATOM 1972 O O . TYR A 1 173 ? 10.514 -12.842 2.161 1.00 14.24 191 TYR A O 1
ATOM 1990 N N . GLY A 1 174 ? 10.794 -11.040 3.479 1.00 14.12 192 GLY A N 1
ATOM 1991 C CA . GLY A 1 174 ? 12.179 -10.875 3.074 1.00 13.74 192 GLY A CA 1
ATOM 1992 C C . GLY A 1 174 ? 13.039 -12.046 3.485 1.00 14.51 192 GLY A C 1
ATOM 1993 O O . GLY A 1 174 ? 13.987 -12.403 2.782 1.00 14.75 192 GLY A O 1
ATOM 1997 N N . ASP A 1 175 ? 12.757 -12.636 4.645 1.00 14.20 193 ASP A N 1
ATOM 1998 C CA . ASP A 1 175 ? 13.479 -13.838 5.059 1.00 12.81 193 ASP A CA 1
ATOM 1999 C C . ASP A 1 175 ? 13.226 -14.991 4.093 1.00 13.63 193 ASP A C 1
ATOM 2000 O O . ASP A 1 175 ? 14.139 -15.744 3.728 1.00 15.17 193 ASP A O 1
ATOM 2009 N N . GLY A 1 176 ? 11.983 -15.165 3.662 1.00 12.77 194 GLY A N 1
ATOM 2010 C CA . GLY A 1 176 ? 11.733 -16.154 2.643 1.00 13.67 194 GLY A CA 1
ATOM 2011 C C . GLY A 1 176 ? 12.480 -15.855 1.358 1.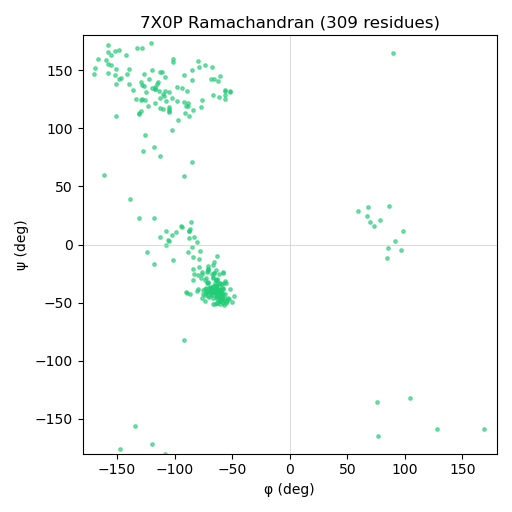00 12.25 194 GLY A C 1
ATOM 2012 O O . GLY A 1 176 ? 12.982 -16.765 0.703 1.00 14.50 194 GLY A O 1
ATOM 2016 N N . CYS A 1 177 ? 12.506 -14.577 0.940 1.00 11.69 195 CYS A N 1
ATOM 2017 C CA . CYS A 1 177 ? 13.239 -14.222 -0.275 1.00 12.08 195 CYS A CA 1
ATOM 2018 C C . CYS A 1 177 ? 14.719 -14.536 -0.133 1.00 13.74 195 CYS A C 1
ATOM 2019 O O . CYS A 1 177 ? 15.366 -15.010 -1.079 1.00 13.95 195 CYS A O 1
ATOM 2027 N N . ALA A 1 178 ? 15.294 -14.231 1.025 1.00 13.81 196 ALA A N 1
ATOM 2028 C CA . ALA A 1 178 ? 16.718 -14.474 1.218 1.00 12.54 196 ALA A CA 1
ATOM 2029 C C . ALA A 1 178 ? 17.041 -15.955 1.070 1.00 12.16 196 ALA A C 1
ATOM 2030 O O . ALA A 1 178 ? 18.011 -16.331 0.388 1.00 14.04 196 ALA A O 1
ATOM 2037 N N . LEU A 1 179 ? 16.277 -16.820 1.737 1.00 13.49 197 LEU A N 1
ATOM 2038 C CA . LEU A 1 179 ? 16.495 -18.252 1.604 1.00 14.00 197 LEU A CA 1
ATOM 2039 C C . LEU A 1 179 ? 16.324 -18.699 0.169 1.00 15.34 197 LEU A C 1
ATOM 2040 O O . LEU A 1 179 ? 17.132 -19.477 -0.347 1.00 14.45 197 LEU A O 1
ATOM 2056 N N . ALA A 1 180 ? 15.234 -18.272 -0.481 1.00 12.85 198 ALA A N 1
ATOM 2057 C CA . ALA A 1 180 ? 14.965 -18.770 -1.816 1.00 12.70 198 ALA A CA 1
ATOM 2058 C C . ALA A 1 180 ? 16.020 -18.300 -2.790 1.00 12.88 198 ALA A C 1
ATOM 2059 O O . ALA A 1 180 ? 16.437 -19.069 -3.664 1.00 14.59 198 ALA A O 1
ATOM 2066 N N . LYS A 1 181 ? 16.469 -17.048 -2.662 1.00 13.76 199 LYS A N 1
ATOM 2067 C CA . LYS A 1 181 ? 17.499 -16.572 -3.583 1.00 13.65 199 LYS A CA 1
ATOM 2068 C C . LYS A 1 181 ? 18.761 -17.383 -3.398 1.00 13.96 199 LYS A C 1
ATOM 2069 O O . LYS A 1 181 ? 19.393 -17.801 -4.376 1.00 15.01 199 LYS A O 1
ATOM 2088 N N . ALA A 1 182 ? 19.142 -17.627 -2.153 1.00 15.32 200 ALA A N 1
ATOM 2089 C CA . ALA A 1 182 ? 20.356 -18.398 -1.905 1.00 16.52 200 ALA A CA 1
ATOM 2090 C C . ALA A 1 182 ? 20.262 -19.791 -2.517 1.00 14.06 200 ALA A C 1
ATOM 2091 O O . ALA A 1 182 ? 21.206 -20.270 -3.171 1.00 16.17 200 ALA A O 1
ATOM 2098 N N . VAL A 1 183 ? 19.129 -20.457 -2.348 1.00 14.63 201 VAL A N 1
ATOM 2099 C CA . VAL A 1 183 ? 18.998 -21.811 -2.855 1.00 14.75 201 VAL A CA 1
ATOM 2100 C C . VAL A 1 183 ? 18.933 -21.809 -4.364 1.00 16.55 201 VAL A C 1
ATOM 2101 O O . VAL A 1 183 ? 19.591 -22.618 -5.022 1.00 15.11 201 VAL A O 1
ATOM 2114 N N . CYS A 1 184 ? 18.146 -20.900 -4.948 1.00 14.69 202 CYS A N 1
ATOM 2115 C CA . CYS A 1 184 ? 18.072 -20.864 -6.407 1.00 15.57 202 CYS A CA 1
ATOM 2116 C C . CYS A 1 184 ? 19.434 -20.615 -7.043 1.00 15.42 202 CYS A C 1
ATOM 2117 O O . CYS A 1 184 ? 19.763 -21.215 -8.075 1.00 19.03 202 CYS A O 1
ATOM 2125 N N . GLU A 1 185 ? 20.229 -19.701 -6.470 1.00 17.10 203 GLU A N 1
ATOM 2126 C CA . GLU A 1 185 ? 21.542 -19.406 -7.036 1.00 17.15 203 GLU A CA 1
ATOM 2127 C C . GLU A 1 185 ? 22.485 -20.592 -6.865 1.00 19.34 203 GLU A C 1
ATOM 2128 O O . GLU A 1 185 ? 23.284 -20.896 -7.765 1.00 21.10 203 GLU A O 1
ATOM 2140 N N . LYS A 1 186 ? 22.398 -21.286 -5.721 1.00 17.59 204 LYS A N 1
ATOM 2141 C CA . LYS A 1 186 ? 23.251 -22.460 -5.492 1.00 16.97 204 LYS A CA 1
ATOM 2142 C C . LYS A 1 186 ? 22.892 -23.587 -6.442 1.00 18.34 204 LYS A C 1
ATOM 2143 O O . LYS A 1 186 ? 23.765 -24.347 -6.871 1.00 22.55 204 LYS A O 1
ATOM 2162 N N . MET A 1 187 ? 21.631 -23.646 -6.859 1.00 17.06 205 MET A N 1
ATOM 2163 C CA . MET A 1 187 ? 21.176 -24.594 -7.861 1.00 20.26 205 MET A CA 1
ATOM 2164 C C . MET A 1 187 ? 21.493 -24.158 -9.289 1.00 20.52 205 MET A C 1
ATOM 2165 O O . MET A 1 187 ? 21.101 -24.852 -10.228 1.00 22.73 205 MET A O 1
ATOM 2179 N N . GLY A 1 188 ? 22.168 -23.031 -9.481 1.00 19.73 206 GLY A N 1
ATOM 2180 C CA . GLY A 1 188 ? 22.445 -22.561 -10.822 1.00 19.38 206 GLY A CA 1
ATOM 2181 C C . GLY A 1 188 ? 21.236 -22.079 -11.571 1.00 21.69 206 GLY A C 1
ATOM 2182 O O . GLY A 1 188 ? 21.273 -21.979 -12.799 1.00 24.20 206 GLY A O 1
ATOM 2186 N N . GLY A 1 189 ? 20.166 -21.750 -10.863 1.00 21.32 207 GLY A N 1
ATOM 2187 C CA . GLY A 1 189 ? 18.991 -21.226 -11.501 1.00 22.19 207 GLY A CA 1
ATOM 2188 C C . GLY A 1 189 ? 18.183 -22.226 -12.276 1.00 21.00 207 GLY A C 1
ATOM 2189 O O . GLY A 1 189 ? 17.336 -21.812 -13.073 1.00 23.63 207 GLY A O 1
ATOM 2193 N N . LYS A 1 190 ? 18.399 -23.525 -12.062 1.00 20.05 208 LYS A N 1
ATOM 2194 C CA . LYS A 1 190 ? 17.698 -24.558 -12.809 1.00 24.33 208 LYS A CA 1
ATOM 2195 C C . LYS A 1 190 ? 17.380 -25.700 -11.852 1.00 20.07 208 LYS A C 1
ATOM 2196 O O . LYS A 1 190 ? 18.143 -25.969 -10.925 1.00 22.48 208 LYS A O 1
ATOM 2215 N N . GLY A 1 191 ? 16.254 -26.367 -12.079 1.00 19.36 209 GLY A N 1
ATOM 2216 C CA . GLY A 1 191 ? 15.960 -27.629 -11.431 1.00 17.50 209 GLY A CA 1
ATOM 2217 C C . GLY A 1 191 ? 14.594 -27.617 -10.767 1.00 18.10 209 GLY A C 1
ATOM 2218 O O . GLY A 1 191 ? 13.716 -26.818 -11.109 1.00 21.83 209 GLY A O 1
ATOM 2222 N N . GLN A 1 192 ? 14.409 -28.510 -9.809 1.00 17.18 210 GLN A N 1
ATOM 2223 C CA . GLN A 1 192 ? 13.136 -28.693 -9.135 1.00 15.09 210 GLN A CA 1
ATOM 2224 C C . GLN A 1 192 ? 13.310 -28.426 -7.654 1.00 16.83 210 GLN A C 1
ATOM 2225 O O . GLN A 1 192 ? 14.251 -28.922 -7.025 1.00 15.60 210 GLN A O 1
ATOM 2239 N N . ILE A 1 193 ? 12.375 -27.663 -7.087 1.00 13.84 211 ILE A N 1
ATOM 2240 C CA . ILE A 1 193 ? 12.348 -27.335 -5.672 1.00 14.13 211 ILE A CA 1
ATOM 2241 C C . ILE A 1 193 ? 11.019 -27.802 -5.111 1.00 15.07 211 ILE A C 1
ATOM 2242 O O . ILE A 1 193 ? 9.975 -27.690 -5.764 1.00 15.18 211 ILE A O 1
ATOM 2258 N N . ALA A 1 194 ? 11.071 -28.298 -3.892 1.00 12.52 212 ALA A N 1
ATOM 2259 C CA . ALA A 1 194 ? 9.881 -28.599 -3.103 1.00 14.64 212 ALA A CA 1
ATOM 2260 C C . ALA A 1 194 ? 9.894 -27.768 -1.832 1.00 14.43 212 ALA A C 1
ATOM 2261 O O . ALA A 1 194 ? 10.957 -27.425 -1.301 1.00 14.04 212 ALA A O 1
ATOM 2268 N N . ILE A 1 195 ? 8.703 -27.443 -1.320 1.00 13.05 213 ILE A N 1
ATOM 2269 C CA . ILE A 1 195 ? 8.562 -26.462 -0.253 1.00 13.52 213 ILE A CA 1
ATOM 2270 C C . ILE A 1 195 ? 7.850 -27.089 0.941 1.00 14.31 213 ILE A C 1
ATOM 2271 O O . ILE A 1 195 ? 6.696 -27.515 0.827 1.00 14.14 213 ILE A O 1
ATOM 2287 N N . LEU A 1 196 ? 8.530 -27.123 2.074 1.00 12.68 214 LEU A N 1
ATOM 2288 C CA . LEU A 1 196 ? 7.885 -27.399 3.357 1.00 11.64 214 LEU A CA 1
ATOM 2289 C C . LEU A 1 196 ? 7.313 -26.095 3.888 1.00 14.76 214 LEU A C 1
ATOM 2290 O O . LEU A 1 196 ? 8.047 -25.143 4.144 1.00 13.40 214 LEU A O 1
ATOM 2306 N N . ALA A 1 197 ? 5.971 -26.042 4.009 1.00 13.62 215 ALA A N 1
ATOM 2307 C CA . ALA A 1 197 ? 5.230 -24.800 4.122 1.00 12.21 215 ALA A CA 1
ATOM 2308 C C . ALA A 1 197 ? 4.581 -24.616 5.485 1.00 14.35 215 ALA A C 1
ATOM 2309 O O . ALA A 1 197 ? 3.888 -23.613 5.700 1.00 14.95 215 ALA A O 1
ATOM 2316 N N . GLY A 1 198 ? 4.857 -25.498 6.428 1.00 13.70 216 GLY A N 1
ATOM 2317 C CA . GLY A 1 198 ? 4.523 -25.208 7.811 1.00 12.53 216 GLY A CA 1
ATOM 2318 C C . GLY A 1 198 ? 3.042 -25.343 8.128 1.00 13.61 216 GLY A C 1
ATOM 2319 O O . GLY A 1 198 ? 2.423 -26.341 7.816 1.00 14.28 216 GLY A O 1
ATOM 2323 N N . THR A 1 199 ? 2.521 -24.369 8.863 1.00 13.26 217 THR A N 1
ATOM 2324 C CA . THR A 1 199 ? 1.177 -24.365 9.414 1.00 15.34 217 THR A CA 1
ATOM 2325 C C . THR A 1 199 ? 0.266 -23.464 8.589 1.00 14.50 217 THR A C 1
ATOM 2326 O O . THR A 1 199 ? 0.552 -22.272 8.387 1.00 13.88 217 THR A O 1
ATOM 2337 N N . ILE A 1 200 ? -0.846 -24.039 8.158 1.00 13.88 218 ILE A N 1
ATOM 2338 C CA . ILE A 1 200 ? -1.773 -23.309 7.324 1.00 15.60 218 ILE A CA 1
ATOM 2339 C C . ILE A 1 200 ? -2.282 -22.107 8.091 1.00 13.85 218 ILE A C 1
ATOM 2340 O O . ILE A 1 200 ? -2.817 -22.242 9.199 1.00 15.60 218 ILE A O 1
ATOM 2356 N N . GLY A 1 201 ? -2.163 -20.923 7.482 1.00 15.02 219 GLY A N 1
ATOM 2357 C CA . GLY A 1 201 ? -2.709 -19.701 8.023 1.00 15.96 219 GLY A CA 1
ATOM 2358 C C . GLY A 1 201 ? -1.827 -18.993 9.012 1.00 17.48 219 GLY A C 1
ATOM 2359 O O . GLY A 1 201 ? -2.210 -17.927 9.503 1.00 20.05 219 GLY A O 1
ATOM 2363 N N . ALA A 1 202 ? -0.681 -19.556 9.352 1.00 15.70 220 ALA A N 1
ATOM 2364 C CA . ALA A 1 202 ? 0.194 -18.899 10.297 1.00 14.85 220 ALA A CA 1
ATOM 2365 C C . ALA A 1 202 ? 0.895 -17.757 9.583 1.00 15.14 220 ALA A C 1
ATOM 2366 O O . ALA A 1 202 ? 1.591 -18.000 8.596 1.00 15.76 220 ALA A O 1
ATOM 2373 N N . LEU A 1 203 ? 0.780 -16.530 10.107 1.00 18.31 221 LEU A N 1
ATOM 2374 C CA . LEU A 1 203 ? 1.149 -15.337 9.341 1.00 16.94 221 LEU A CA 1
ATOM 2375 C C . LEU A 1 203 ? 2.598 -15.370 8.858 1.00 16.18 221 LEU A C 1
ATOM 2376 O O . LEU A 1 203 ? 2.872 -15.160 7.676 1.00 18.02 221 LEU A O 1
ATOM 2392 N N . ALA A 1 204 ? 3.544 -15.609 9.758 1.00 15.23 222 ALA A N 1
ATOM 2393 C CA . ALA A 1 204 ? 4.936 -15.586 9.312 1.00 15.06 222 ALA A CA 1
ATOM 2394 C C . ALA A 1 204 ? 5.245 -16.727 8.342 1.00 13.18 222 ALA A C 1
ATOM 2395 O O . ALA A 1 204 ? 6.030 -16.550 7.406 1.00 14.76 222 ALA A O 1
ATOM 2402 N N . HIS A 1 205 ? 4.671 -17.926 8.557 1.00 13.25 223 HIS A N 1
ATOM 2403 C CA . HIS A 1 205 ? 4.850 -19.024 7.611 1.00 14.21 223 HIS A CA 1
ATOM 2404 C C . HIS A 1 205 ? 4.352 -18.634 6.227 1.00 14.21 223 HIS A C 1
ATOM 2405 O O . HIS A 1 205 ? 4.999 -18.935 5.208 1.00 13.73 223 HIS A O 1
ATOM 2419 N N . GLU A 1 206 ? 3.160 -18.017 6.167 1.00 13.44 224 GLU A N 1
ATOM 2420 C CA . GLU A 1 206 ? 2.561 -17.670 4.878 1.00 14.09 224 GLU A CA 1
ATOM 2421 C C . GLU A 1 206 ? 3.361 -16.570 4.191 1.00 13.31 224 GLU A C 1
ATOM 2422 O O . GLU A 1 206 ? 3.529 -16.589 2.969 1.00 14.90 224 GLU A O 1
ATOM 2434 N N . GLU A 1 207 ? 3.871 -15.619 4.964 1.00 14.14 225 GLU A N 1
ATOM 2435 C CA . GLU A 1 207 ? 4.663 -14.550 4.363 1.00 13.88 225 GLU A CA 1
ATOM 2436 C C . GLU A 1 207 ? 5.989 -15.075 3.850 1.00 14.02 225 GLU A C 1
ATOM 2437 O O . GLU A 1 207 ? 6.434 -14.691 2.761 1.00 14.20 225 GLU A O 1
ATOM 2449 N N . ARG A 1 208 ? 6.643 -15.967 4.609 1.00 14.27 226 ARG A N 1
ATOM 2450 C CA . ARG A 1 208 ? 7.880 -16.571 4.120 1.00 15.37 226 ARG A CA 1
ATOM 2451 C C . ARG A 1 208 ? 7.635 -17.347 2.833 1.00 14.95 226 ARG A C 1
ATOM 2452 O O . ARG A 1 208 ? 8.436 -17.293 1.890 1.00 13.82 226 ARG A O 1
ATOM 2473 N N . LEU A 1 209 ? 6.495 -18.039 2.760 1.00 13.05 227 LEU A N 1
ATOM 2474 C CA . LEU A 1 209 ? 6.165 -18.847 1.602 1.00 14.05 227 LEU A CA 1
ATOM 2475 C C . LEU A 1 209 ? 5.899 -17.963 0.397 1.00 14.01 227 LEU A C 1
ATOM 2476 O O . LEU A 1 209 ? 6.283 -18.303 -0.727 1.00 13.88 227 LEU A O 1
ATOM 2492 N N . ARG A 1 210 ? 5.249 -16.811 0.611 1.00 14.04 228 ARG A N 1
ATOM 2493 C CA . ARG A 1 210 ? 5.054 -15.869 -0.491 1.00 13.51 228 ARG A CA 1
ATOM 2494 C C . ARG A 1 210 ? 6.405 -15.381 -1.010 1.00 13.54 228 ARG A C 1
ATOM 2495 O O . ARG A 1 210 ? 6.621 -15.278 -2.224 1.00 14.91 228 ARG A O 1
ATOM 2516 N N . GLY A 1 211 ? 7.337 -15.140 -0.102 1.00 12.70 229 GLY A N 1
ATOM 2517 C CA . GLY A 1 211 ? 8.668 -14.735 -0.516 1.00 15.94 229 GLY A CA 1
ATOM 2518 C C . GLY A 1 211 ? 9.382 -15.833 -1.274 1.00 12.76 229 GLY A C 1
ATOM 2519 O O . GLY A 1 211 ? 10.029 -15.580 -2.291 1.00 13.81 229 GLY A O 1
ATOM 2523 N N . PHE A 1 212 ? 9.247 -17.077 -0.824 1.00 13.63 230 PHE A N 1
ATOM 2524 C CA . PHE A 1 212 ? 9.845 -18.168 -1.587 1.00 12.44 230 PHE A CA 1
ATOM 2525 C C . PHE A 1 212 ? 9.351 -18.158 -3.030 1.00 13.19 230 PHE A C 1
ATOM 2526 O O . PHE A 1 212 ? 10.118 -18.314 -3.988 1.00 14.18 230 PHE A O 1
ATOM 2543 N N . LYS A 1 213 ? 8.039 -18.086 -3.205 1.00 12.48 231 LYS A N 1
ATOM 2544 C CA . LYS A 1 213 ? 7.485 -18.265 -4.536 1.00 14.40 231 LYS A CA 1
ATOM 2545 C C . LYS A 1 213 ? 7.768 -17.060 -5.421 1.00 12.18 231 LYS A C 1
ATOM 2546 O O . LYS A 1 213 ? 8.029 -17.204 -6.627 1.00 14.40 231 LYS A O 1
ATOM 2565 N N . ASP A 1 214 ? 7.639 -15.854 -4.875 1.00 12.58 232 ASP A N 1
ATOM 2566 C CA . ASP A 1 214 ? 7.921 -14.662 -5.670 1.00 12.62 232 ASP A CA 1
ATOM 2567 C C . ASP A 1 214 ? 9.378 -14.640 -6.130 1.00 14.99 232 ASP A C 1
ATOM 2568 O O . ASP A 1 214 ? 9.693 -14.108 -7.201 1.00 17.72 232 ASP A O 1
ATOM 2577 N N . THR A 1 215 ? 10.274 -15.165 -5.312 1.00 12.94 233 THR A N 1
ATOM 2578 C CA . THR A 1 215 ? 11.684 -15.210 -5.693 1.00 13.70 233 THR A CA 1
ATOM 2579 C C . THR A 1 215 ? 11.938 -16.316 -6.712 1.00 12.75 233 THR A C 1
ATOM 2580 O O . THR A 1 215 ? 12.666 -16.120 -7.692 1.00 14.41 233 THR A O 1
ATOM 2591 N N . ILE A 1 216 ? 11.395 -17.508 -6.470 1.00 14.14 234 ILE A N 1
ATOM 2592 C CA . ILE A 1 216 ? 11.598 -18.592 -7.420 1.00 12.75 234 ILE A CA 1
ATOM 2593 C C . ILE A 1 216 ? 11.084 -18.214 -8.792 1.00 14.75 234 ILE A C 1
ATOM 2594 O O . ILE A 1 216 ? 11.660 -18.615 -9.809 1.00 14.52 234 ILE A O 1
ATOM 2610 N N . ALA A 1 217 ? 10.008 -17.434 -8.854 1.00 13.90 235 ALA A N 1
ATOM 2611 C CA . ALA A 1 217 ? 9.461 -16.996 -10.132 1.00 13.95 235 ALA A CA 1
ATOM 2612 C C . ALA A 1 217 ? 10.458 -16.238 -10.982 1.00 16.85 235 ALA A C 1
ATOM 2613 O O . ALA A 1 217 ? 10.273 -16.155 -12.203 1.00 20.07 235 ALA A O 1
ATOM 2620 N N . LYS A 1 218 ? 11.470 -15.630 -10.360 1.00 16.65 236 LYS A N 1
ATOM 2621 C CA . LYS A 1 218 ? 12.508 -14.886 -11.066 1.00 17.42 236 LYS A CA 1
ATOM 2622 C C . LYS A 1 218 ? 13.559 -15.785 -11.708 1.00 17.32 236 LYS A C 1
ATOM 2623 O O . LYS A 1 218 ? 14.429 -15.265 -12.426 1.00 21.29 236 LYS A O 1
ATOM 2642 N N . TYR A 1 219 ? 13.481 -17.098 -11.470 1.00 17.16 237 TYR A N 1
ATOM 2643 C CA . TYR A 1 219 ? 14.347 -18.128 -12.057 1.00 16.09 237 TYR A CA 1
ATOM 2644 C C . TYR A 1 219 ? 13.449 -19.053 -12.880 1.00 17.43 237 TYR A C 1
ATOM 2645 O O . TYR A 1 219 ? 13.006 -20.108 -12.401 1.00 19.36 237 TYR A O 1
ATOM 2663 N N . PRO A 1 220 ? 13.152 -18.697 -14.122 1.00 20.81 238 PRO A N 1
ATOM 2664 C CA . PRO A 1 220 ? 12.127 -19.443 -14.859 1.00 23.83 238 PRO A CA 1
ATOM 2665 C C . PRO A 1 220 ? 12.504 -20.876 -15.153 1.00 21.67 238 PRO A C 1
ATOM 2666 O O . PRO A 1 220 ? 11.618 -21.650 -15.521 1.00 27.37 238 PRO A O 1
ATOM 2677 N N . ASP A 1 221 ? 13.775 -21.261 -15.015 1.00 20.83 239 ASP A N 1
ATOM 2678 C CA . ASP A 1 221 ? 14.167 -22.651 -15.228 1.00 21.83 239 ASP A CA 1
ATOM 2679 C C . ASP A 1 221 ? 14.037 -23.507 -13.962 1.00 23.51 239 ASP A C 1
ATOM 2680 O O . ASP A 1 221 ? 14.454 -24.667 -13.947 1.00 22.39 239 ASP A O 1
ATOM 2689 N N . ILE A 1 222 ? 13.495 -22.958 -12.889 1.00 17.86 240 ILE A N 1
ATOM 2690 C CA . ILE A 1 222 ? 13.230 -23.722 -11.676 1.00 15.95 240 ILE A CA 1
ATOM 2691 C C . ILE A 1 222 ? 11.734 -23.973 -11.625 1.00 17.44 240 ILE A C 1
ATOM 2692 O O . ILE A 1 222 ? 10.943 -23.047 -11.845 1.00 19.63 240 ILE A O 1
ATOM 2708 N N . GLU A 1 223 ? 11.356 -25.226 -11.382 1.00 17.47 241 GLU A N 1
ATOM 2709 C CA . GLU A 1 223 ? 9.971 -25.640 -11.200 1.00 17.04 241 GLU A CA 1
ATOM 2710 C C . GLU A 1 223 ? 9.769 -25.965 -9.730 1.00 16.32 241 GLU A C 1
ATOM 2711 O O . GLU A 1 223 ? 10.559 -26.708 -9.138 1.00 16.79 241 GLU A O 1
ATOM 2723 N N . ILE A 1 224 ? 8.695 -25.433 -9.146 1.00 15.18 242 ILE A N 1
ATOM 2724 C CA . ILE A 1 224 ? 8.272 -25.831 -7.811 1.00 16.18 242 ILE A CA 1
ATOM 2725 C C . ILE A 1 224 ? 7.360 -27.038 -7.976 1.00 18.77 242 ILE A C 1
ATOM 2726 O O . ILE A 1 224 ? 6.230 -26.919 -8.475 1.00 17.59 242 ILE A O 1
ATOM 2742 N N . VAL A 1 225 ? 7.832 -28.205 -7.552 1.00 15.53 243 VAL A N 1
ATOM 2743 C CA . VAL A 1 225 ? 7.124 -29.428 -7.901 1.00 14.71 243 VAL A CA 1
ATOM 2744 C C . VAL A 1 225 ? 5.979 -29.679 -6.930 1.00 14.79 243 VAL A C 1
ATOM 2745 O O . VAL A 1 225 ? 4.986 -30.339 -7.280 1.00 17.34 243 VAL A O 1
ATOM 2758 N N . ASP A 1 226 ? 6.130 -29.254 -5.686 1.00 15.61 244 ASP A N 1
ATOM 2759 C CA . ASP A 1 226 ? 5.111 -29.521 -4.666 1.00 14.69 244 ASP A CA 1
ATOM 2760 C C . ASP A 1 226 ? 5.382 -28.648 -3.452 1.00 13.43 244 ASP A C 1
ATOM 2761 O O . ASP A 1 226 ? 6.491 -28.154 -3.256 1.00 14.14 244 ASP A O 1
ATOM 2770 N N . GLU A 1 227 ? 4.332 -28.458 -2.634 1.00 13.55 245 GLU A N 1
ATOM 2771 C CA . GLU A 1 227 ? 4.418 -27.825 -1.328 1.00 15.34 245 GLU A CA 1
ATOM 2772 C C . GLU A 1 227 ? 3.514 -28.621 -0.406 1.00 13.19 245 GLU A C 1
ATOM 2773 O O . GLU A 1 227 ? 2.454 -29.095 -0.820 1.00 14.76 245 GLU A O 1
ATOM 2785 N N . GLN A 1 228 ? 3.983 -28.858 0.812 1.00 14.01 246 GLN A N 1
ATOM 2786 C CA . GLN A 1 228 ? 3.210 -29.623 1.772 1.00 12.73 246 GLN A CA 1
ATOM 2787 C C . GLN A 1 228 ? 3.348 -28.993 3.150 1.00 14.08 246 GLN A C 1
ATOM 2788 O O . GLN A 1 228 ? 4.389 -28.422 3.476 1.00 15.42 246 GLN A O 1
ATOM 2802 N N . ARG A 1 229 ? 2.310 -29.144 3.994 1.00 13.47 247 ARG A N 1
ATOM 2803 C CA . ARG A 1 229 ? 2.274 -28.532 5.326 1.00 15.52 247 ARG A CA 1
ATOM 2804 C C . ARG A 1 229 ? 2.717 -29.516 6.410 1.00 18.69 247 ARG A C 1
ATOM 2805 O O . ARG A 1 229 ? 1.975 -30.431 6.786 1.00 19.23 247 ARG A O 1
ATOM 2826 N N . ASP A 1 230 ? 3.922 -29.290 6.938 1.00 16.54 248 ASP A N 1
ATOM 2827 C CA . ASP A 1 230 ? 4.436 -30.078 8.037 1.00 16.48 248 ASP A CA 1
ATOM 2828 C C . ASP A 1 230 ? 3.860 -29.669 9.384 1.00 16.19 248 ASP A C 1
ATOM 2829 O O . ASP A 1 230 ? 4.059 -30.408 10.347 1.00 18.04 248 ASP A O 1
ATOM 2838 N N . ASN A 1 231 ? 3.167 -28.510 9.474 1.00 18.08 249 ASN A N 1
ATOM 2839 C CA . ASN A 1 231 ? 2.524 -28.074 10.711 1.00 18.31 249 ASN A CA 1
ATOM 2840 C C . ASN A 1 231 ? 3.542 -27.914 11.833 1.00 17.70 249 ASN A C 1
ATOM 2841 O O . ASN A 1 231 ? 3.223 -28.076 13.010 1.00 25.27 249 ASN A O 1
ATOM 2852 N N . ASP A 1 232 ? 4.780 -27.602 11.487 1.00 18.62 250 ASP A N 1
ATOM 2853 C CA . ASP A 1 232 ? 5.818 -27.346 12.482 1.00 24.14 250 ASP A CA 1
ATOM 2854 C C . ASP A 1 232 ? 6.177 -28.594 13.272 1.00 27.47 250 ASP A C 1
ATOM 2855 O O . ASP A 1 232 ? 6.647 -28.498 14.407 1.00 25.59 250 ASP A O 1
ATOM 2864 N N . GLU A 1 233 ? 5.937 -29.765 12.693 1.00 21.65 251 GLU A N 1
ATOM 2865 C CA . GLU A 1 233 ? 6.274 -31.056 13.287 1.00 24.40 251 GLU A CA 1
ATOM 2866 C C . GLU A 1 233 ? 7.457 -31.694 12.559 1.00 27.44 251 GLU A C 1
ATOM 2867 O O . GLU A 1 233 ? 7.421 -31.892 11.341 1.00 22.32 251 GLU A O 1
ATOM 2879 N N . VAL A 1 234 ? 8.519 -32.005 13.302 1.00 25.16 252 VAL A N 1
ATOM 2880 C CA . VAL A 1 234 ? 9.697 -32.580 12.663 1.00 22.35 252 VAL A CA 1
ATOM 2881 C C . VAL A 1 234 ? 9.343 -33.891 11.956 1.00 19.99 252 VAL A C 1
ATOM 2882 O O . VAL A 1 234 ? 9.798 -34.149 10.831 1.00 20.26 252 VAL A O 1
ATOM 2895 N N . GLU A 1 235 ? 8.571 -34.752 12.620 1.00 19.39 253 GLU A N 1
ATOM 2896 C CA . GLU A 1 235 ? 8.301 -36.075 12.063 1.00 19.71 253 GLU A CA 1
ATOM 2897 C C . GLU A 1 235 ? 7.504 -35.969 10.772 1.00 21.55 253 GLU A C 1
ATOM 2898 O O . GLU A 1 235 ? 7.642 -36.823 9.896 1.00 22.73 253 GLU A O 1
ATOM 2910 N N . LYS A 1 236 ? 6.625 -34.966 10.662 1.00 21.03 254 LYS A N 1
ATOM 2911 C CA . LYS A 1 236 ? 5.835 -34.803 9.444 1.00 20.24 254 LYS A CA 1
ATOM 2912 C C . LYS A 1 236 ? 6.717 -34.289 8.324 1.00 18.65 254 LYS A C 1
ATOM 2913 O O . LYS A 1 236 ? 6.566 -34.697 7.166 1.00 19.67 254 LYS A O 1
ATOM 2932 N N . ALA A 1 237 ? 7.656 -33.399 8.661 1.00 19.13 255 ALA A N 1
ATOM 2933 C CA . ALA A 1 237 ? 8.628 -32.940 7.674 1.00 16.13 255 ALA A CA 1
ATOM 2934 C C . ALA A 1 237 ? 9.464 -34.103 7.146 1.00 17.28 255 ALA A C 1
ATOM 2935 O O . ALA A 1 237 ? 9.798 -34.133 5.953 1.00 16.90 255 ALA A O 1
ATOM 2942 N N . ILE A 1 238 ? 9.823 -35.059 8.025 1.00 18.27 256 ILE A N 1
ATOM 2943 C CA . ILE A 1 238 ? 10.563 -36.246 7.601 1.00 17.61 256 ILE A CA 1
ATOM 2944 C C . ILE A 1 238 ? 9.731 -37.054 6.625 1.00 18.72 256 ILE A C 1
ATOM 2945 O O . ILE A 1 238 ? 10.194 -37.411 5.536 1.00 18.68 256 ILE A O 1
ATOM 2961 N N . SER A 1 239 ? 8.472 -37.336 6.991 1.00 18.30 257 SER A N 1
ATOM 2962 C CA . SER A 1 239 ? 7.619 -38.179 6.163 1.00 16.99 257 SER A CA 1
ATOM 2963 C C . SER A 1 239 ? 7.324 -37.506 4.830 1.00 17.33 257 SER A C 1
ATOM 2964 O O . SER A 1 239 ? 7.294 -38.176 3.787 1.00 19.35 257 SER A O 1
ATOM 2972 N N . ILE A 1 240 ? 7.077 -36.184 4.841 1.00 15.01 258 ILE A N 1
ATOM 2973 C CA . ILE A 1 240 ? 6.865 -35.455 3.589 1.00 15.81 258 ILE A CA 1
ATOM 2974 C C . ILE A 1 240 ? 8.088 -35.577 2.703 1.00 17.89 258 ILE A C 1
ATOM 2975 O O . ILE A 1 240 ? 7.995 -35.865 1.510 1.00 16.06 258 ILE A O 1
ATOM 2991 N N . THR A 1 241 ? 9.265 -35.377 3.286 1.00 15.48 259 THR A N 1
ATOM 2992 C CA . THR A 1 241 ? 10.472 -35.369 2.471 1.00 17.05 259 THR A CA 1
ATOM 2993 C C . THR A 1 241 ? 10.764 -36.759 1.913 1.00 19.41 259 THR A C 1
ATOM 2994 O O . THR A 1 241 ? 11.201 -36.888 0.758 1.00 17.37 259 THR A O 1
ATOM 3005 N N . GLU A 1 242 ? 10.575 -37.803 2.736 1.00 17.12 260 GLU A N 1
ATOM 3006 C CA . GLU A 1 242 ? 10.694 -39.180 2.275 1.00 17.87 260 GLU A CA 1
ATOM 3007 C C . GLU A 1 242 ? 9.828 -39.407 1.053 1.00 21.89 260 GLU A C 1
ATOM 3008 O O . GLU A 1 242 ? 10.259 -40.011 0.084 1.00 21.34 260 GLU A O 1
ATOM 3020 N N . SER A 1 243 ? 8.576 -38.953 1.094 1.00 20.62 261 SER A N 1
ATOM 3021 C CA . SER A 1 243 ? 7.706 -39.186 -0.049 1.00 16.75 261 SER A CA 1
ATOM 3022 C C . SER A 1 243 ? 8.217 -38.453 -1.274 1.00 16.12 261 SER A C 1
ATOM 3023 O O . SER A 1 243 ? 8.142 -38.971 -2.394 1.00 20.42 261 SER A O 1
ATOM 3031 N N . TRP A 1 244 ? 8.704 -37.235 -1.084 1.00 16.65 262 TRP A N 1
ATOM 3032 C CA . TRP A 1 244 ? 9.252 -36.477 -2.193 1.00 16.51 262 TRP A CA 1
ATOM 3033 C C . TRP A 1 244 ? 10.474 -37.160 -2.792 1.00 21.28 262 TRP A C 1
ATOM 3034 O O . TRP A 1 244 ? 10.663 -37.119 -4.006 1.00 18.74 262 TRP A O 1
ATOM 3055 N N . LEU A 1 245 ? 11.328 -37.770 -1.966 1.00 17.75 263 LEU A N 1
ATOM 3056 C CA . LEU A 1 245 ? 12.513 -38.418 -2.536 1.00 17.85 263 LEU A CA 1
ATOM 3057 C C . LEU A 1 245 ? 12.136 -39.567 -3.461 1.00 22.37 263 LEU A C 1
ATOM 3058 O O . LEU A 1 245 ? 12.868 -39.868 -4.422 1.00 20.61 263 LEU A O 1
ATOM 3074 N N . GLN A 1 246 ? 10.999 -40.219 -3.200 1.00 20.13 264 GLN A N 1
ATOM 3075 C CA . GLN A 1 246 ? 10.501 -41.258 -4.082 1.00 19.48 264 GLN A CA 1
ATOM 3076 C C . GLN A 1 246 ? 9.775 -40.674 -5.281 1.00 21.84 264 GLN A C 1
ATOM 3077 O O . GLN A 1 246 ? 9.921 -41.177 -6.395 1.00 24.10 264 GLN A O 1
ATOM 3091 N N . ALA A 1 247 ? 8.996 -39.623 -5.075 1.00 20.24 265 ALA A N 1
ATOM 3092 C CA . ALA A 1 247 ? 8.161 -39.115 -6.144 1.00 21.40 265 ALA A CA 1
ATOM 3093 C C . ALA A 1 247 ? 8.926 -38.255 -7.132 1.00 21.65 265 ALA A C 1
ATOM 3094 O O . ALA A 1 247 ? 8.480 -38.119 -8.270 1.00 25.22 265 ALA A O 1
ATOM 3101 N N . TYR A 1 248 ? 10.021 -37.617 -6.713 1.00 19.09 266 TYR A N 1
ATOM 3102 C CA . TYR A 1 248 ? 10.727 -36.627 -7.531 1.00 20.89 266 TYR A CA 1
ATOM 3103 C C . TYR A 1 248 ? 12.189 -37.035 -7.592 1.00 20.45 266 TYR A C 1
ATOM 3104 O O . TYR A 1 248 ? 13.044 -36.502 -6.869 1.00 21.30 266 TYR A O 1
ATOM 3122 N N . PRO A 1 249 ? 12.512 -37.988 -8.462 1.00 21.93 267 PRO A N 1
ATOM 3123 C CA . PRO A 1 249 ? 13.906 -38.415 -8.583 1.00 21.91 267 PRO A CA 1
ATOM 3124 C C . PRO A 1 249 ? 14.836 -37.296 -8.932 1.00 21.30 267 PRO A C 1
ATOM 3125 O O . PRO A 1 249 ? 16.015 -37.417 -8.620 1.00 25.06 267 PRO A O 1
ATOM 3136 N N . ASN A 1 250 ? 14.345 -36.207 -9.548 1.00 22.09 268 ASN A N 1
ATOM 3137 C CA . ASN A 1 250 ? 15.173 -35.091 -9.985 1.00 23.29 268 ASN A CA 1
ATOM 3138 C C . ASN A 1 250 ? 15.163 -33.923 -8.999 1.00 20.56 268 ASN A C 1
ATOM 3139 O O . ASN A 1 250 ? 15.657 -32.838 -9.316 1.00 23.25 268 ASN A O 1
ATOM 3150 N N . LEU A 1 251 ? 14.622 -34.121 -7.805 1.00 16.96 269 LEU A N 1
ATOM 3151 C CA . LEU A 1 251 ? 14.517 -33.028 -6.857 1.00 15.62 269 LEU A CA 1
ATOM 3152 C C . LEU A 1 251 ? 15.875 -32.422 -6.602 1.00 18.19 269 LEU A C 1
ATOM 3153 O O . LEU A 1 251 ? 16.845 -33.136 -6.340 1.00 20.72 269 LEU A O 1
ATOM 3169 N N . GLY A 1 252 ? 15.947 -31.104 -6.669 1.00 17.47 270 GLY A N 1
ATOM 3170 C CA . GLY A 1 252 ? 17.227 -30.449 -6.496 1.00 16.97 270 GLY A CA 1
ATOM 3171 C C . GLY A 1 252 ? 17.363 -29.508 -5.313 1.00 16.57 270 GLY A C 1
ATOM 3172 O O . GLY A 1 252 ? 18.482 -29.182 -4.902 1.00 20.06 270 GLY A O 1
ATOM 3176 N N . GLY A 1 253 ? 16.248 -29.087 -4.727 1.00 14.70 271 GLY A N 1
ATOM 3177 C CA . GLY A 1 253 ? 16.291 -28.180 -3.598 1.00 14.46 271 GLY A CA 1
ATOM 3178 C C . GLY A 1 253 ? 15.025 -28.278 -2.790 1.00 12.70 271 GLY A C 1
ATOM 3179 O O . GLY A 1 253 ? 13.967 -28.700 -3.286 1.00 14.38 271 GLY A O 1
ATOM 3183 N N . ILE A 1 254 ? 15.148 -27.920 -1.518 1.00 15.27 272 ILE A N 1
ATOM 3184 C CA . ILE A 1 254 ? 14.020 -27.890 -0.587 1.00 14.11 272 ILE A CA 1
ATOM 3185 C C . ILE A 1 254 ? 14.117 -26.609 0.223 1.00 14.67 272 ILE A C 1
ATOM 3186 O O . ILE A 1 254 ? 15.172 -26.310 0.785 1.00 13.78 272 ILE A O 1
ATOM 3202 N N . LEU A 1 255 ? 13.006 -25.889 0.347 1.00 14.10 273 LEU A N 1
ATOM 3203 C CA . LEU A 1 255 ? 12.935 -24.667 1.135 1.00 13.83 273 LEU A CA 1
ATOM 3204 C C . LEU A 1 255 ? 11.979 -24.946 2.287 1.00 15.03 273 LEU A C 1
ATOM 3205 O O . LEU A 1 255 ? 10.945 -25.602 2.095 1.00 13.94 273 LEU A O 1
ATOM 3221 N N . CYS A 1 256 ? 12.347 -24.478 3.479 1.00 13.76 274 CYS A N 1
ATOM 3222 C CA . CYS A 1 256 ? 11.717 -24.884 4.743 1.00 12.98 274 CYS A CA 1
ATOM 3223 C C . CYS A 1 256 ? 11.382 -23.620 5.535 1.00 14.89 274 CYS A C 1
ATOM 3224 O O . CYS A 1 256 ? 12.292 -22.896 5.937 1.00 14.24 274 CYS A O 1
ATOM 3232 N N . ASN A 1 257 ? 10.086 -23.330 5.733 1.00 12.76 275 ASN A N 1
ATOM 3233 C CA . ASN A 1 257 ? 9.675 -22.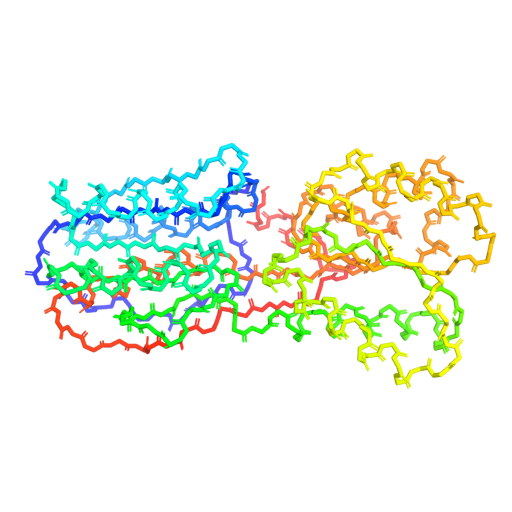015 6.252 1.00 13.08 275 ASN A CA 1
ATOM 3234 C C . ASN A 1 257 ? 9.495 -21.904 7.783 1.00 13.58 275 ASN A C 1
ATOM 3235 O O . ASN A 1 257 ? 8.935 -20.893 8.249 1.00 13.44 275 ASN A O 1
ATOM 3246 N N . ASN A 1 258 ? 9.991 -22.842 8.586 1.00 13.95 276 ASN A N 1
ATOM 3247 C CA . ASN A 1 258 ? 9.911 -22.664 10.035 1.00 12.83 276 ASN A CA 1
ATOM 3248 C C . ASN A 1 258 ? 11.132 -23.318 10.683 1.00 16.55 276 ASN A C 1
ATOM 3249 O O . ASN A 1 258 ? 12.056 -23.752 9.991 1.00 14.92 276 ASN A O 1
ATOM 3260 N N . MET A 1 259 ? 11.174 -23.322 12.016 1.00 13.99 277 MET A N 1
ATOM 3261 C CA . MET A 1 259 ? 12.367 -23.830 12.709 1.00 13.20 277 MET A CA 1
ATOM 3262 C C . MET A 1 259 ? 12.453 -25.350 12.715 1.00 16.43 277 MET A C 1
ATOM 3263 O O . MET A 1 259 ? 13.555 -25.912 12.862 1.00 17.15 277 MET A O 1
ATOM 3277 N N . SER A 1 260 ? 11.314 -26.036 12.615 1.00 17.44 278 SER A N 1
ATOM 3278 C CA . SER A 1 260 ? 11.290 -27.492 12.679 1.00 18.57 278 SER A CA 1
ATOM 3279 C C . SER A 1 260 ? 11.517 -28.150 11.321 1.00 15.83 278 SER A C 1
ATOM 3280 O O . S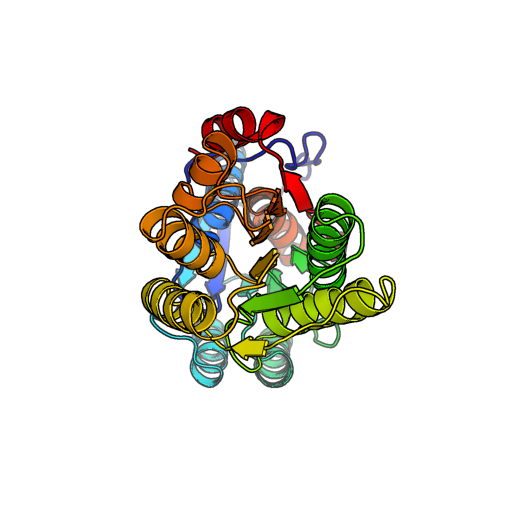ER A 1 260 ? 12.150 -29.208 11.229 1.00 17.87 278 SER A O 1
ATOM 3288 N N . ASN A 1 261 ? 10.897 -27.639 10.285 1.00 14.97 279 ASN A N 1
ATOM 3289 C CA . ASN A 1 261 ? 10.967 -28.334 9.008 1.00 14.85 279 ASN A CA 1
ATOM 3290 C C . ASN A 1 261 ? 12.337 -28.463 8.356 1.00 14.94 279 ASN A C 1
ATOM 3291 O O . ASN A 1 261 ? 12.560 -29.473 7.677 1.00 16.46 279 ASN A O 1
ATOM 3302 N N . PRO A 1 262 ? 13.324 -27.621 8.687 1.00 16.86 280 PRO A N 1
ATOM 3303 C CA . PRO A 1 262 ? 14.667 -27.896 8.172 1.00 16.49 280 PRO A CA 1
ATOM 3304 C C . PRO A 1 262 ? 15.278 -29.097 8.849 1.00 17.98 280 PRO A C 1
ATOM 3305 O O . PRO A 1 262 ? 16.058 -29.820 8.219 1.00 17.92 280 PRO A O 1
ATOM 3316 N N . VAL A 1 263 ? 14.964 -29.312 10.129 1.00 17.31 281 VAL A N 1
ATOM 3317 C CA . VAL A 1 263 ? 15.459 -30.475 10.842 1.00 19.57 281 VAL A CA 1
ATOM 3318 C C . VAL A 1 263 ? 14.977 -31.733 10.156 1.00 16.90 281 VAL A C 1
ATOM 3319 O O . VAL A 1 263 ? 15.744 -32.654 9.874 1.00 22.33 281 VAL A O 1
ATOM 3332 N N . GLY A 1 264 ? 13.688 -31.764 9.819 1.00 17.60 282 GLY A N 1
ATOM 3333 C CA . GLY A 1 264 ? 13.141 -32.960 9.223 1.00 15.81 282 GLY A CA 1
ATOM 3334 C C . GLY A 1 264 ? 13.614 -33.184 7.806 1.00 14.92 282 GLY A C 1
ATOM 3335 O O . GLY A 1 264 ? 13.875 -34.320 7.405 1.00 17.89 282 GLY A O 1
ATOM 3339 N N . ALA A 1 265 ? 13.683 -32.107 7.006 1.00 17.13 283 ALA A N 1
ATOM 3340 C CA . ALA A 1 265 ? 14.209 -32.227 5.654 1.00 17.03 283 ALA A CA 1
ATOM 3341 C C . ALA A 1 265 ? 15.625 -32.761 5.683 1.00 15.85 283 ALA A C 1
ATOM 3342 O O . ALA A 1 265 ? 15.959 -33.702 4.955 1.00 20.05 283 ALA A O 1
ATOM 3349 N N . CYS A 1 266 ? 16.470 -32.208 6.564 1.00 15.91 284 CYS A N 1
ATOM 3350 C CA . CYS A 1 266 ? 17.868 -32.645 6.618 1.00 15.38 284 CYS A CA 1
ATOM 3351 C C . CYS A 1 266 ? 17.973 -34.102 7.042 1.00 18.01 284 CYS A C 1
ATOM 3352 O O . CYS A 1 266 ? 18.781 -34.851 6.486 1.00 20.83 284 CYS A O 1
ATOM 3360 N N . GLN A 1 267 ? 17.191 -34.517 8.047 1.00 18.58 285 GLN A N 1
ATOM 3361 C CA . GLN A 1 267 ? 17.222 -35.902 8.492 1.00 21.88 285 GLN A CA 1
ATOM 3362 C C . GLN A 1 267 ? 16.854 -36.851 7.358 1.00 20.79 285 GLN A C 1
ATOM 3363 O O . GLN A 1 267 ? 17.526 -37.857 7.127 1.00 23.80 285 GLN A O 1
ATOM 3377 N N . ALA A 1 268 ? 15.777 -36.553 6.627 1.00 17.75 286 ALA A N 1
ATOM 3378 C CA . ALA A 1 268 ? 15.337 -37.462 5.573 1.00 18.31 286 ALA A CA 1
ATOM 3379 C C . ALA A 1 268 ? 16.320 -37.498 4.411 1.00 17.38 286 ALA A C 1
ATOM 3380 O O . ALA A 1 268 ? 16.626 -38.573 3.868 1.00 21.30 286 ALA A O 1
ATOM 3387 N N . VAL A 1 269 ? 16.868 -36.339 4.050 1.00 20.19 287 VAL A N 1
ATOM 3388 C CA . VAL A 1 269 ? 17.855 -36.274 2.981 1.00 18.42 287 VAL A CA 1
ATOM 3389 C C . VAL A 1 269 ? 19.126 -37.013 3.389 1.00 19.17 287 VAL A C 1
ATOM 3390 O O . VAL A 1 269 ? 19.701 -37.759 2.594 1.00 22.11 287 VAL A O 1
ATOM 3403 N N . ALA A 1 270 ? 19.546 -36.869 4.641 1.00 19.91 288 ALA A N 1
ATOM 3404 C CA . ALA A 1 270 ? 20.749 -37.572 5.067 1.00 21.68 288 ALA A CA 1
ATOM 3405 C C . ALA A 1 270 ? 20.512 -39.074 5.122 1.00 22.38 288 ALA A C 1
ATOM 3406 O O . ALA A 1 270 ? 21.415 -39.863 4.815 1.00 26.27 288 ALA A O 1
ATOM 3413 N N . ASP A 1 271 ? 19.321 -39.488 5.562 1.00 21.46 289 ASP A N 1
ATOM 3414 C CA . ASP A 1 271 ? 19.059 -40.917 5.695 1.00 22.13 289 ASP A CA 1
ATOM 3415 C C . ASP A 1 271 ? 19.040 -41.584 4.330 1.00 22.38 289 ASP A C 1
ATOM 3416 O O . ASP A 1 271 ? 19.320 -42.786 4.223 1.00 27.16 289 ASP A O 1
ATOM 3425 N N . ALA A 1 272 ? 18.677 -40.838 3.288 1.00 25.87 290 ALA A N 1
ATOM 3426 C CA . ALA A 1 272 ? 18.650 -41.317 1.912 1.00 26.21 290 ALA A CA 1
ATOM 3427 C C . ALA A 1 272 ? 20.006 -41.214 1.220 1.00 28.73 290 ALA A C 1
ATOM 3428 O O . ALA A 1 272 ? 20.117 -41.603 0.054 1.00 27.02 290 ALA A O 1
ATOM 3435 N N . GLY A 1 273 ? 21.026 -40.681 1.898 1.00 26.41 291 GLY A N 1
ATOM 3436 C CA . GLY A 1 273 ? 22.347 -40.587 1.308 1.00 26.97 291 GLY A CA 1
ATOM 3437 C C . GLY A 1 273 ? 22.489 -39.447 0.332 1.00 30.30 291 GLY A C 1
ATOM 3438 O O . GLY A 1 273 ? 23.368 -39.480 -0.533 1.00 30.45 291 GLY A O 1
ATOM 3442 N N . LYS A 1 274 ? 21.631 -38.436 0.427 1.00 24.85 292 LYS A N 1
ATOM 3443 C CA . LYS A 1 274 ? 21.612 -37.339 -0.531 1.00 23.88 292 LYS A CA 1
ATOM 3444 C C . LYS A 1 274 ? 22.156 -36.045 0.043 1.00 21.53 292 LYS A C 1
ATOM 3445 O O . LYS A 1 274 ? 22.005 -34.988 -0.578 1.00 21.42 292 LYS A O 1
ATOM 3464 N N . SER A 1 275 ? 22.787 -36.105 1.209 1.00 22.95 293 SER A N 1
ATOM 3465 C CA . SER A 1 275 ? 23.311 -34.911 1.837 1.00 21.18 293 SER A CA 1
ATOM 3466 C C . SER A 1 275 ? 24.266 -34.199 0.905 1.00 21.17 293 SER A C 1
ATOM 3467 O O . SER A 1 275 ? 25.227 -34.795 0.391 1.00 26.09 293 SER A O 1
ATOM 3475 N N . GLY A 1 276 ? 24.009 -32.903 0.727 1.00 25.66 294 GLY A N 1
ATOM 3476 C CA . GLY A 1 276 ? 24.815 -32.063 -0.124 1.00 26.87 294 GLY A CA 1
ATOM 3477 C C . GLY A 1 276 ? 24.447 -32.088 -1.594 1.00 27.63 294 GLY A C 1
ATOM 3478 O O . GLY A 1 276 ? 24.950 -31.249 -2.355 1.00 42.68 294 GLY A O 1
ATOM 3482 N N . LYS A 1 277 ? 23.606 -33.025 -2.025 1.00 23.48 295 LYS A N 1
ATOM 3483 C CA . LYS A 1 277 ? 23.171 -33.129 -3.413 1.00 23.01 295 LYS A CA 1
ATOM 3484 C C . LYS A 1 277 ? 21.780 -32.557 -3.630 1.00 27.31 295 LYS A C 1
ATOM 3485 O O . LYS A 1 277 ? 21.349 -32.391 -4.778 1.00 30.34 295 LYS A O 1
ATOM 3504 N N . ILE A 1 278 ? 21.057 -32.311 -2.563 1.00 21.89 296 ILE A N 1
ATOM 3505 C CA . ILE A 1 278 ? 19.870 -31.476 -2.596 1.00 20.99 296 ILE A CA 1
ATOM 3506 C C . ILE A 1 278 ? 20.169 -30.236 -1.769 1.00 15.96 296 ILE A C 1
ATOM 3507 O O . ILE A 1 278 ? 20.677 -30.341 -0.646 1.00 19.71 296 ILE A O 1
ATOM 3523 N N . VAL A 1 279 ? 19.868 -29.061 -2.315 1.00 16.30 297 VAL A N 1
ATOM 3524 C CA . VAL A 1 279 ? 20.198 -27.795 -1.674 1.00 15.10 297 VAL A CA 1
ATOM 3525 C C . VAL A 1 279 ? 19.042 -27.440 -0.759 1.00 15.35 297 VAL A C 1
ATOM 3526 O O . VAL A 1 279 ? 17.917 -27.239 -1.230 1.00 16.55 297 VAL A O 1
ATOM 3539 N N . ILE A 1 280 ? 19.307 -27.329 0.524 1.00 16.70 298 ILE A N 1
ATOM 3540 C CA . ILE A 1 280 ? 18.246 -27.104 1.496 1.00 14.21 298 ILE A CA 1
ATOM 3541 C C . ILE A 1 280 ? 18.479 -25.748 2.168 1.00 14.76 298 ILE A C 1
ATOM 3542 O O . ILE A 1 280 ? 19.587 -25.462 2.625 1.00 15.66 298 ILE A O 1
ATOM 3558 N N . GLY A 1 281 ? 17.415 -24.958 2.268 1.00 13.95 299 GLY A N 1
ATOM 3559 C CA . GLY A 1 281 ? 17.470 -23.680 2.984 1.00 14.18 299 GLY A CA 1
ATOM 3560 C C . GLY A 1 281 ? 16.345 -23.663 3.959 1.00 14.54 299 GLY A C 1
ATOM 3561 O O . GLY A 1 281 ? 15.225 -24.097 3.664 1.00 14.53 299 GLY A O 1
ATOM 3565 N N . GLY A 1 282 ? 16.612 -23.190 5.191 1.00 13.93 300 GLY A N 1
ATOM 3566 C CA . GLY A 1 282 ? 15.579 -23.171 6.204 1.00 14.35 300 GLY A CA 1
ATOM 3567 C C . GLY A 1 282 ? 15.680 -22.042 7.202 1.00 15.51 300 GLY A C 1
ATOM 3568 O O . GLY A 1 282 ? 16.705 -21.364 7.316 1.00 15.49 300 GLY A O 1
ATOM 3572 N N . MET A 1 283 ? 14.603 -21.874 7.968 1.00 13.78 301 MET A N 1
ATOM 3573 C CA . MET A 1 283 ? 14.539 -20.833 8.974 1.00 15.98 301 MET A CA 1
ATOM 3574 C C . MET A 1 283 ? 1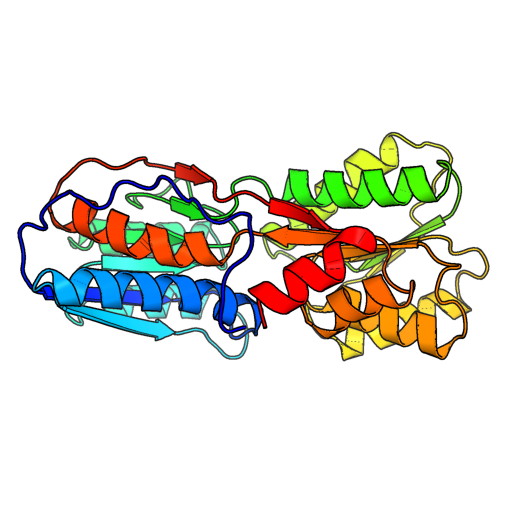5.165 -21.274 10.290 1.00 14.77 301 MET A C 1
ATOM 3575 O O . MET A 1 283 ? 15.101 -22.438 10.689 1.00 15.36 301 MET A O 1
ATOM 3589 N N . ASP A 1 284 ? 15.696 -20.278 10.987 1.00 16.29 302 ASP A N 1
ATOM 3590 C CA . ASP A 1 284 ? 15.900 -20.301 12.433 1.00 17.86 302 ASP A CA 1
ATOM 3591 C C . ASP A 1 284 ? 17.091 -21.151 12.805 1.00 21.73 302 ASP A C 1
ATOM 3592 O O . ASP A 1 284 ? 17.927 -21.459 11.950 1.00 20.84 302 ASP A O 1
ATOM 3601 N N . HIS A 1 285 ? 17.200 -21.503 14.074 1.00 19.12 303 HIS A N 1
ATOM 3602 C CA . HIS A 1 285 ? 18.507 -21.759 14.670 1.00 16.85 303 HIS A CA 1
ATOM 3603 C C . HIS A 1 285 ? 18.547 -23.070 15.444 1.00 19.20 303 HIS A C 1
ATOM 3604 O O . HIS A 1 285 ? 19.341 -23.193 16.384 1.00 22.59 303 HIS A O 1
ATOM 3618 N N . ASP A 1 286 ? 17.666 -24.030 15.156 1.00 17.86 304 ASP A N 1
ATOM 3619 C CA . ASP A 1 286 ? 17.703 -25.319 15.845 1.00 20.47 304 ASP A CA 1
ATOM 3620 C C . ASP A 1 286 ? 19.124 -25.888 15.766 1.00 22.34 304 ASP A C 1
ATOM 3621 O O . ASP A 1 286 ? 19.740 -25.864 14.702 1.00 20.86 304 ASP A O 1
ATOM 3630 N N . LEU A 1 287 ? 19.660 -26.352 16.897 1.00 25.10 305 LEU A N 1
ATOM 3631 C CA . LEU A 1 287 ? 21.029 -26.876 16.885 1.00 24.56 305 LEU A CA 1
ATOM 3632 C C . LEU A 1 287 ? 21.209 -27.979 15.854 1.00 26.64 305 LEU A C 1
ATOM 3633 O O . LEU A 1 287 ? 22.278 -28.078 15.232 1.00 24.91 305 LEU A O 1
ATOM 3649 N N . ARG A 1 288 ? 20.170 -28.775 15.606 1.00 25.11 306 ARG A N 1
ATOM 3650 C CA . ARG A 1 288 ? 20.284 -29.809 14.587 1.00 23.64 306 ARG A CA 1
ATOM 3651 C C . ARG A 1 288 ? 20.421 -29.193 13.204 1.00 24.52 306 ARG A C 1
ATOM 3652 O O . ARG A 1 288 ? 21.144 -29.718 12.355 1.00 25.47 306 ARG A O 1
ATOM 3673 N N . ALA A 1 289 ? 19.738 -28.073 12.956 1.00 20.69 307 ALA A N 1
ATOM 3674 C CA . ALA A 1 289 ? 19.883 -27.393 11.672 1.00 19.04 307 ALA A CA 1
ATOM 3675 C C . ALA A 1 289 ? 21.256 -26.747 11.530 1.00 20.50 307 ALA A C 1
ATOM 3676 O O . ALA A 1 289 ? 21.900 -26.856 10.473 1.00 22.29 307 ALA A O 1
ATOM 3683 N N . LEU A 1 290 ? 21.726 -26.062 12.579 1.00 21.29 308 LEU A N 1
ATOM 3684 C CA . LEU A 1 290 ? 23.043 -25.442 12.510 1.00 21.99 308 LEU A CA 1
ATOM 3685 C C . LEU A 1 290 ? 24.147 -26.483 12.345 1.00 26.07 308 LEU A C 1
ATOM 3686 O O . LEU A 1 290 ? 25.119 -26.247 11.612 1.00 27.14 308 LEU A O 1
ATOM 3702 N N . ASN A 1 291 ? 24.039 -27.631 13.034 1.00 21.96 309 ASN A N 1
ATOM 3703 C CA . ASN A 1 291 ? 25.006 -28.710 12.833 1.00 22.97 309 ASN A CA 1
ATOM 3704 C C . ASN A 1 291 ? 24.938 -29.251 11.412 1.00 21.40 309 ASN A C 1
ATOM 3705 O O . ASN A 1 291 ? 25.970 -29.615 10.840 1.00 27.90 309 ASN A O 1
ATOM 3716 N N . ALA A 1 292 ? 23.735 -29.304 10.818 1.00 24.20 310 ALA A N 1
ATOM 3717 C CA . ALA A 1 292 ? 23.607 -29.747 9.431 1.00 21.16 310 ALA A CA 1
ATOM 3718 C C . ALA A 1 292 ? 24.269 -28.779 8.447 1.00 22.95 310 ALA A C 1
ATOM 3719 O O . ALA A 1 292 ? 24.668 -29.192 7.346 1.00 23.79 310 ALA A O 1
ATOM 3726 N N . LEU A 1 293 ? 24.410 -27.503 8.811 1.00 24.24 311 LEU A N 1
ATOM 3727 C CA . LEU A 1 293 ? 25.237 -26.613 7.999 1.00 24.82 311 LEU A CA 1
ATOM 3728 C C . LEU A 1 293 ? 26.673 -27.102 7.949 1.00 28.08 311 LEU A C 1
ATOM 3729 O O . LEU A 1 293 ? 27.306 -27.088 6.888 1.00 28.26 311 LEU A O 1
ATOM 3745 N N . LYS A 1 294 ? 27.206 -27.506 9.104 1.00 29.62 312 LYS A N 1
ATOM 3746 C CA . LYS A 1 294 ? 28.601 -27.923 9.186 1.00 29.96 312 LYS A CA 1
ATOM 3747 C C . LYS A 1 294 ? 28.837 -29.181 8.372 1.00 26.50 312 LYS A C 1
ATOM 3748 O O . LYS A 1 294 ? 29.896 -29.335 7.755 1.00 33.96 312 LYS A O 1
ATOM 3767 N N . ASP A 1 295 ? 27.868 -30.105 8.360 1.00 27.52 313 ASP A N 1
ATOM 3768 C CA . ASP A 1 295 ? 28.083 -31.364 7.659 1.00 28.57 313 ASP A CA 1
ATOM 3769 C C . ASP A 1 295 ? 27.692 -31.304 6.194 1.00 25.29 313 ASP A C 1
ATOM 3770 O O . ASP A 1 295 ? 27.980 -32.254 5.454 1.00 35.94 313 ASP A O 1
ATOM 3779 N N . GLY A 1 296 ? 27.097 -30.189 5.760 1.00 24.54 314 GLY A N 1
ATOM 3780 C CA . GLY A 1 296 ? 26.764 -29.960 4.374 1.00 25.73 314 GLY A CA 1
ATOM 3781 C C . GLY A 1 296 ? 25.333 -30.300 4.012 1.00 23.84 314 GLY A C 1
ATOM 3782 O O . GLY A 1 296 ? 24.916 -30.036 2.878 1.00 24.06 314 GLY A O 1
ATOM 3786 N N . THR A 1 297 ? 24.556 -30.859 4.931 1.00 23.12 315 THR A N 1
ATOM 3787 C CA . THR A 1 297 ? 23.202 -31.254 4.549 1.00 20.35 315 THR A CA 1
ATOM 3788 C C . THR A 1 297 ? 22.315 -30.031 4.362 1.00 19.14 315 THR A C 1
ATOM 3789 O O . THR A 1 297 ? 21.460 -29.997 3.465 1.00 18.63 315 THR A O 1
ATOM 3800 N N . LEU A 1 298 ? 22.471 -29.038 5.227 1.00 18.12 316 LEU A N 1
ATOM 3801 C CA . LEU A 1 298 ? 21.793 -27.759 5.096 1.00 17.56 316 LEU A CA 1
ATOM 3802 C C . LEU A 1 298 ? 22.745 -26.767 4.450 1.00 17.40 316 LEU A C 1
ATOM 3803 O O . LEU A 1 298 ? 23.929 -26.705 4.812 1.00 19.07 316 LEU A O 1
ATOM 3819 N N . TYR A 1 299 ? 22.241 -25.998 3.479 1.00 16.89 317 TYR A N 1
ATOM 3820 C CA . TYR A 1 299 ? 23.051 -24.983 2.806 1.00 17.31 317 TYR A CA 1
ATOM 3821 C C . TYR A 1 299 ? 22.994 -23.625 3.503 1.00 16.62 317 TYR A C 1
ATOM 3822 O O . TYR A 1 299 ? 24.024 -22.950 3.626 1.00 16.73 317 TYR A O 1
ATOM 3840 N N . VAL A 1 300 ? 21.814 -23.208 3.951 1.00 15.99 318 VAL A N 1
ATOM 3841 C CA . VAL A 1 300 ? 21.646 -21.888 4.546 1.00 15.27 318 VAL A CA 1
ATOM 3842 C C . VAL A 1 300 ? 20.515 -21.945 5.563 1.00 14.14 318 VAL A C 1
ATOM 3843 O O . VAL A 1 300 ? 19.495 -22.613 5.346 1.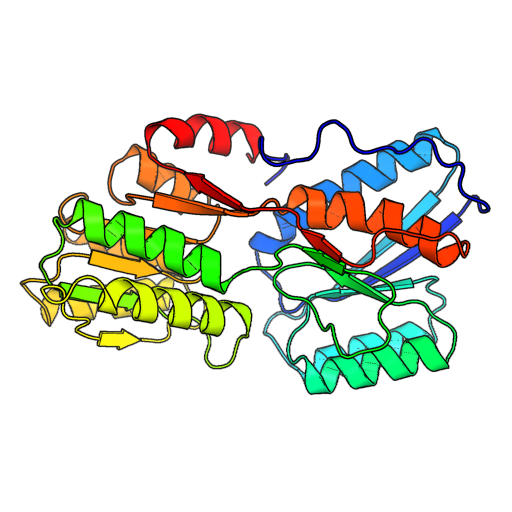00 15.34 318 VAL A O 1
ATOM 3856 N N . ALA A 1 301 ? 20.764 -21.285 6.703 1.00 16.65 319 ALA A N 1
ATOM 3857 C CA . ALA A 1 301 ? 19.777 -21.030 7.746 1.00 15.13 319 ALA A CA 1
ATOM 3858 C C . ALA A 1 301 ? 19.550 -19.534 7.900 1.00 16.52 319 ALA A C 1
ATOM 3859 O O . ALA A 1 301 ? 20.501 -18.744 7.910 1.00 17.61 319 ALA A O 1
ATOM 3866 N N . GLN A 1 302 ? 18.292 -19.136 8.012 1.00 13.60 320 GLN A N 1
ATOM 3867 C CA . GLN A 1 302 ? 17.961 -17.722 8.147 1.00 13.68 320 GLN A CA 1
ATOM 3868 C C . GLN A 1 302 ? 17.653 -17.455 9.613 1.00 14.20 320 GLN A C 1
ATOM 3869 O O . GLN A 1 302 ? 16.582 -17.809 10.117 1.00 15.26 320 GLN A O 1
ATOM 3883 N N . VAL A 1 303 ? 18.643 -16.937 10.327 1.00 16.72 321 VAL A N 1
ATOM 3884 C CA . VAL A 1 303 ? 18.565 -16.777 11.779 1.00 16.62 321 VAL A CA 1
ATOM 3885 C C . VAL A 1 303 ? 18.068 -15.381 12.158 1.00 17.65 321 VAL A C 1
ATOM 3886 O O . VAL A 1 303 ? 18.538 -14.372 11.626 1.00 16.66 321 VAL A O 1
ATOM 3899 N N . GLN A 1 304 ? 17.133 -15.322 13.097 1.00 16.63 322 GLN A N 1
ATOM 3900 C CA . GLN A 1 304 ? 16.532 -14.064 13.504 1.00 17.43 322 GLN A CA 1
ATOM 3901 C C . GLN A 1 304 ? 17.164 -13.627 14.816 1.00 17.86 322 GLN A C 1
ATOM 3902 O O . GLN A 1 304 ? 17.631 -14.454 15.595 1.00 20.43 322 GLN A O 1
ATOM 3916 N N . ASN A 1 305 ? 17.099 -12.326 15.089 1.00 17.62 323 ASN A N 1
ATOM 3917 C CA . ASN A 1 305 ? 17.637 -11.757 16.331 1.00 17.10 323 ASN A CA 1
ATOM 3918 C C . ASN A 1 305 ? 16.596 -11.878 17.455 1.00 19.20 323 ASN A C 1
ATOM 3919 O O . ASN A 1 305 ? 16.028 -10.895 17.925 1.00 20.93 323 ASN A O 1
ATOM 3930 N N . CYS A 1 306 ? 16.394 -13.118 17.904 1.00 21.62 324 CYS A N 1
ATOM 3931 C CA . CYS A 1 306 ? 15.388 -13.389 18.934 1.00 20.93 324 CYS A CA 1
ATOM 3932 C C . CYS A 1 306 ? 15.735 -12.702 20.241 1.00 24.15 324 CYS A C 1
ATOM 3933 O O . CYS A 1 306 ? 14.850 -12.234 20.967 1.00 26.54 324 CYS A O 1
ATOM 3941 N N . TYR A 1 307 ? 17.022 -12.626 20.561 1.00 27.41 325 TYR A N 1
ATOM 3942 C CA . TYR A 1 307 ? 17.443 -12.047 21.819 1.00 28.02 325 TYR A CA 1
ATOM 3943 C C . TYR A 1 307 ? 16.904 -10.640 21.991 1.00 27.11 325 TYR A C 1
ATOM 3944 O O . TYR A 1 307 ? 16.395 -10.290 23.060 1.00 30.18 325 TYR A O 1
ATOM 3962 N N . ASP A 1 308 ? 17.049 -9.794 20.974 1.00 26.43 326 ASP A N 1
ATOM 3963 C CA . ASP A 1 308 ? 16.614 -8.416 21.144 1.00 27.57 326 ASP A CA 1
ATOM 3964 C C . ASP A 1 308 ? 15.099 -8.304 21.203 1.00 26.30 326 ASP A C 1
ATOM 3965 O O . ASP A 1 308 ? 14.589 -7.304 21.717 1.00 30.33 326 ASP A O 1
ATOM 3974 N N . MET A 1 309 ? 14.373 -9.282 20.652 1.00 24.93 327 MET A N 1
ATOM 3975 C CA . MET A 1 309 ? 12.923 -9.284 20.789 1.00 24.21 327 MET A CA 1
ATOM 3976 C C . MET A 1 309 ? 12.541 -9.282 22.255 1.00 29.02 327 MET A C 1
ATOM 3977 O O . MET A 1 309 ? 11.525 -8.697 22.641 1.00 33.35 327 MET A O 1
ATOM 3991 N N . GLY A 1 310 ? 13.304 -9.990 23.068 1.00 25.86 328 GLY A N 1
ATOM 3992 C CA . GLY A 1 310 ? 13.005 -10.019 24.482 1.00 27.76 328 GLY A CA 1
ATOM 3993 C C . GLY A 1 310 ? 13.714 -8.925 25.248 1.00 30.63 328 GLY A C 1
ATOM 3994 O O . GLY A 1 310 ? 13.125 -8.278 26.113 1.00 32.27 328 GLY A O 1
ATOM 3998 N N . TYR A 1 311 ? 14.971 -8.673 24.907 1.00 31.43 329 TYR A N 1
ATOM 3999 C CA . TYR A 1 311 ? 15.752 -7.684 25.643 1.00 34.43 329 TYR A CA 1
ATOM 4000 C C . TYR A 1 311 ? 15.147 -6.296 25.509 1.00 35.54 329 TYR A C 1
ATOM 4001 O O . TYR A 1 311 ? 14.950 -5.583 26.506 1.00 37.52 329 TYR A O 1
ATOM 4019 N N . LYS A 1 312 ? 14.859 -5.881 24.277 1.00 33.43 330 LYS A N 1
ATOM 4020 C CA . LYS A 1 312 ? 14.336 -4.542 24.045 1.00 34.37 330 LYS A CA 1
ATOM 4021 C C . LYS A 1 312 ? 12.863 -4.428 24.425 1.00 34.01 330 LYS A C 1
ATOM 4022 O O . LYS A 1 312 ? 12.388 -3.317 24.688 1.00 35.69 330 LYS A O 1
ATOM 4041 N N . LEU A 1 313 ? 12.132 -5.545 24.437 1.00 32.06 331 LEU A N 1
ATOM 4042 C CA . LEU A 1 313 ? 10.753 -5.536 24.915 1.00 32.03 331 LEU A CA 1
ATOM 4043 C C . LEU A 1 313 ? 10.677 -4.999 26.340 1.00 34.97 331 LEU A C 1
ATOM 4044 O O . LEU A 1 313 ? 9.852 -4.134 26.656 1.00 36.30 331 LEU A O 1
ATOM 4060 N N . ILE A 1 314 ? 11.563 -5.467 27.199 1.00 36.28 332 ILE A N 1
ATOM 4061 C CA . ILE A 1 314 ? 11.508 -5.043 28.593 1.00 39.23 332 ILE A CA 1
ATOM 4062 C C . ILE A 1 314 ? 11.794 -3.547 28.727 1.00 41.66 332 ILE A C 1
ATOM 4063 O O . ILE A 1 314 ? 11.046 -2.804 29.375 1.00 43.45 332 ILE A O 1
ATOM 4079 N N . TYR A 1 315 ? 12.891 -3.077 28.140 1.00 42.01 333 TYR A N 1
ATOM 4080 C CA . TYR A 1 315 ? 13.237 -1.672 28.330 1.00 44.67 333 TYR A CA 1
ATOM 4081 C C . TYR A 1 315 ? 12.187 -0.743 27.726 1.00 44.42 333 TYR A C 1
ATOM 4082 O O . TYR A 1 315 ? 11.865 0.305 28.297 1.00 46.96 333 TYR A O 1
ATOM 4100 N N . ASN A 1 316 ? 11.637 -1.106 26.573 1.00 41.63 334 ASN A N 1
ATOM 4101 C CA . ASN A 1 316 ? 10.642 -0.250 25.949 1.00 41.63 334 ASN A CA 1
ATOM 4102 C C . ASN A 1 316 ? 9.328 -0.333 26.705 1.00 42.54 334 ASN A C 1
ATOM 4103 O O . ASN A 1 316 ? 8.555 0.630 26.704 1.00 43.97 334 ASN A O 1
ATOM 4114 N N . ALA A 1 317 ? 9.048 -1.490 27.317 1.00 41.11 335 ALA A N 1
ATOM 4115 C CA . ALA A 1 317 ? 7.834 -1.627 28.111 1.00 41.87 335 ALA A CA 1
ATOM 4116 C C . ALA A 1 317 ? 7.844 -0.610 29.235 1.00 45.47 335 ALA A C 1
ATOM 4117 O O . ALA A 1 317 ? 6.836 0.049 29.503 1.00 46.90 335 ALA A O 1
ATOM 4124 N N . ILE A 1 318 ? 9.002 -0.433 29.859 1.00 47.16 336 ILE A N 1
ATOM 4125 C CA . ILE A 1 318 ? 9.116 0.476 30.993 1.00 50.80 336 ILE A CA 1
ATOM 4126 C C . ILE A 1 318 ? 8.909 1.925 30.560 1.00 53.45 336 ILE A C 1
ATOM 4127 O O . ILE A 1 318 ? 8.192 2.691 31.217 1.00 55.01 336 ILE A O 1
ATOM 4143 N N . LYS A 1 319 ? 9.551 2.337 29.470 1.00 51.63 337 LYS A N 1
ATOM 4144 C CA . LYS A 1 319 ? 9.294 3.671 28.938 1.00 54.35 337 LYS A CA 1
ATOM 4145 C C . LYS A 1 319 ? 7.818 3.861 28.615 1.00 62.94 337 LYS A C 1
ATOM 4146 O O . LYS A 1 319 ? 7.284 4.967 28.766 1.00 62.55 337 LYS A O 1
ATOM 4165 N N . THR A 1 320 ? 7.136 2.795 28.194 1.00 49.93 338 THR A N 1
ATOM 4166 C CA . THR A 1 320 ? 5.715 2.904 27.880 1.00 55.10 338 THR A CA 1
ATOM 4167 C C . THR A 1 320 ? 4.870 2.975 29.143 1.00 51.87 338 THR A C 1
ATOM 4168 O O . THR A 1 320 ? 3.921 3.766 29.213 1.00 53.79 338 THR A O 1
ATOM 4179 N N . ILE A 1 321 ? 5.199 2.152 30.139 1.00 51.85 339 ILE A N 1
ATOM 4180 C CA . ILE A 1 321 ? 4.447 2.165 31.387 1.00 54.12 339 ILE A CA 1
ATOM 4181 C C . ILE A 1 321 ? 4.611 3.515 32.062 1.00 58.42 339 ILE A C 1
ATOM 4182 O O . ILE A 1 321 ? 3.695 3.993 32.740 1.00 60.35 339 ILE A O 1
ATOM 4198 N N . ASP A 1 322 ? 5.759 4.168 31.859 1.00 58.89 340 ASP A N 1
ATOM 4199 C CA . ASP A 1 322 ? 6.026 5.467 32.472 1.00 62.74 340 ASP A CA 1
ATOM 4200 C C . ASP A 1 322 ? 5.446 6.638 31.686 1.00 64.59 340 ASP A C 1
ATOM 4201 O O . ASP A 1 322 ? 5.434 7.765 32.199 1.00 67.50 340 ASP A O 1
ATOM 4210 N N . GLY A 1 323 ? 4.967 6.406 30.467 1.00 68.18 341 GLY A N 1
ATOM 4211 C CA . GLY A 1 323 ? 4.469 7.469 29.623 1.00 67.52 341 GLY A CA 1
ATOM 4212 C C . GLY A 1 323 ? 5.496 8.087 28.704 1.00 72.04 341 GLY A C 1
ATOM 4213 O O . GLY A 1 323 ? 5.163 9.038 27.982 1.00 73.05 341 GLY A O 1
ATOM 4217 N N . GLU A 1 324 ? 6.726 7.580 28.703 1.00 63.83 342 GLU A N 1
ATOM 4218 C CA . GLU A 1 324 ? 7.767 8.107 27.839 1.00 63.66 342 GLU A CA 1
ATOM 4219 C C . GLU A 1 324 ? 7.589 7.580 26.425 1.00 57.86 342 GLU A C 1
ATOM 4220 O O . GLU A 1 324 ? 7.034 6.501 26.207 1.00 56.08 342 GLU A O 1
ATOM 4232 N N . LYS A 1 325 ? 8.071 8.358 25.460 1.00 66.97 343 LYS A N 1
ATOM 4233 C CA . LYS A 1 325 ? 8.048 7.938 24.069 1.00 65.96 343 LYS A CA 1
ATOM 4234 C C . LYS A 1 325 ? 9.097 6.854 23.831 1.00 58.93 343 LYS A C 1
ATOM 4235 O O . LYS A 1 325 ? 10.094 6.742 24.545 1.00 55.10 343 LYS A O 1
ATOM 4239 N N . VAL A 1 326 ? 8.848 6.037 22.810 1.00 62.43 344 VAL A N 1
ATOM 4240 C CA . VAL A 1 326 ? 9.752 4.955 22.446 1.00 47.92 344 VAL A CA 1
ATOM 4241 C C . VAL A 1 326 ? 9.505 4.672 20.976 1.00 46.86 344 VAL A C 1
ATOM 4242 O O . VAL A 1 326 ? 8.427 4.965 20.452 1.00 57.31 344 VAL A O 1
ATOM 4255 N N . GLU A 1 327 ? 10.519 4.131 20.297 1.00 48.10 345 GLU A N 1
ATOM 4256 C CA . GLU A 1 327 ? 10.358 3.792 18.889 1.00 45.10 345 GLU A CA 1
ATOM 4257 C C . GLU A 1 327 ? 9.170 2.851 18.743 1.00 40.64 345 GLU A C 1
ATOM 4258 O O . GLU A 1 327 ? 9.109 1.811 19.402 1.00 44.40 345 GLU A O 1
ATOM 4270 N N . GLU A 1 328 ? 8.213 3.229 17.891 1.00 39.23 346 GLU A N 1
ATOM 4271 C CA . GLU A 1 328 ? 6.998 2.432 17.760 1.00 39.38 346 GLU A CA 1
ATOM 4272 C C . GLU A 1 328 ? 7.299 1.040 17.217 1.00 32.88 346 GLU A C 1
ATOM 4273 O O . GLU A 1 328 ? 6.696 0.055 17.658 1.00 34.19 346 GLU A O 1
ATOM 4285 N N . SER A 1 329 ? 8.199 0.935 16.242 1.00 35.45 347 SER A N 1
ATOM 4286 C CA . SER A 1 329 ? 8.491 -0.342 15.593 1.00 28.82 347 SER A CA 1
ATOM 4287 C C . SER A 1 329 ? 10.002 -0.529 15.575 1.00 43.06 347 SER A C 1
ATOM 4288 O O . SER A 1 329 ? 10.707 0.203 14.877 1.00 45.43 347 SER A O 1
ATOM 4296 N N . THR A 1 330 ? 10.493 -1.508 16.331 1.00 27.68 348 THR A N 1
ATOM 4297 C CA . THR A 1 330 ? 11.908 -1.866 16.342 1.00 27.58 348 THR A CA 1
ATOM 4298 C C . THR A 1 330 ? 12.112 -3.154 15.568 1.00 24.80 348 THR A C 1
ATOM 4299 O O . THR A 1 330 ? 11.593 -4.209 15.946 1.00 23.23 348 THR A O 1
ATOM 4310 N N . ALA A 1 331 ? 12.867 -3.071 14.483 1.00 24.37 349 ALA A N 1
ATOM 4311 C CA . ALA A 1 331 ? 13.175 -4.237 13.680 1.00 22.01 349 ALA A CA 1
ATOM 4312 C C . ALA A 1 331 ? 14.457 -4.902 14.172 1.00 26.17 349 ALA A C 1
ATOM 4313 O O . ALA A 1 331 ? 15.533 -4.301 14.110 1.00 27.76 349 ALA A O 1
ATOM 4320 N N . VAL A 1 332 ? 14.358 -6.163 14.596 1.00 22.97 350 VAL A N 1
ATOM 4321 C CA . VAL A 1 332 ? 15.502 -6.789 15.254 1.00 21.39 350 VAL A CA 1
ATOM 4322 C C . VAL A 1 332 ? 16.475 -7.329 14.231 1.00 21.98 350 VAL A C 1
ATOM 4323 O O . VAL A 1 332 ? 17.672 -7.467 14.525 1.00 25.64 350 VAL A O 1
ATOM 4336 N N . GLY A 1 333 ? 15.986 -7.636 13.043 1.00 22.33 351 GLY A N 1
ATOM 4337 C CA . GLY A 1 333 ? 16.824 -8.104 11.974 1.00 21.73 351 GLY A CA 1
ATOM 4338 C C . GLY A 1 333 ? 16.979 -9.611 11.957 1.00 19.38 351 GLY A C 1
ATOM 4339 O O . GLY A 1 333 ? 16.693 -10.318 12.929 1.00 21.57 351 GLY A O 1
ATOM 4343 N N . SER A 1 334 ? 17.477 -10.079 10.824 1.00 17.11 352 SER A N 1
ATOM 4344 C CA . SER A 1 334 ? 17.814 -11.465 10.607 1.00 15.39 352 SER A CA 1
ATOM 4345 C C . SER A 1 334 ? 18.935 -11.514 9.575 1.00 17.34 352 SER A C 1
ATOM 4346 O O . SER A 1 334 ? 19.246 -10.520 8.920 1.00 17.65 352 SER A O 1
ATOM 4354 N N . THR A 1 335 ? 19.560 -12.673 9.443 1.00 17.49 353 THR A N 1
ATOM 4355 C CA . THR A 1 335 ? 20.620 -12.801 8.456 1.00 16.47 353 THR A CA 1
ATOM 4356 C C . THR A 1 335 ? 20.769 -14.243 8.031 1.00 16.29 353 THR A C 1
ATOM 4357 O O . THR A 1 335 ? 20.296 -15.170 8.699 1.00 18.50 353 THR A O 1
ATOM 4368 N N . SER A 1 336 ? 21.443 -14.429 6.897 1.00 17.72 354 SER A N 1
ATOM 4369 C CA . SER A 1 336 ? 21.674 -15.757 6.348 1.00 16.04 354 SER A CA 1
ATOM 4370 C C . SER A 1 336 ? 22.969 -16.335 6.920 1.00 15.96 354 SER A C 1
ATOM 4371 O O . SER A 1 336 ? 24.008 -15.674 6.895 1.00 19.58 354 SER A O 1
ATOM 4379 N N . VAL A 1 337 ? 22.917 -17.581 7.377 1.00 16.98 355 VAL A N 1
ATOM 4380 C CA . VAL A 1 337 ? 24.062 -18.238 8.014 1.00 18.13 355 VAL A CA 1
ATOM 4381 C C . VAL A 1 337 ? 24.416 -19.418 7.131 1.00 24.82 355 VAL A C 1
ATOM 4382 O O . VAL A 1 337 ? 23.585 -20.306 6.919 1.00 19.13 355 VAL A O 1
ATOM 4395 N N . TYR A 1 338 ? 25.650 -19.447 6.653 1.00 20.64 356 TYR A N 1
ATOM 4396 C CA . TYR A 1 338 ? 26.165 -20.554 5.871 1.00 22.58 356 TYR A CA 1
ATOM 4397 C C . TYR A 1 338 ? 27.168 -21.342 6.708 1.00 22.84 356 TYR A C 1
ATOM 4398 O O . TYR A 1 338 ? 27.418 -21.053 7.887 1.00 23.90 356 TYR A O 1
ATOM 4416 N N . ALA A 1 339 ? 27.717 -22.388 6.098 1.00 21.78 357 ALA A N 1
ATOM 4417 C CA . ALA A 1 339 ? 28.609 -23.274 6.829 1.00 23.99 357 ALA A CA 1
ATOM 4418 C C . ALA A 1 339 ? 29.722 -22.502 7.528 1.00 27.01 357 ALA A C 1
ATOM 4419 O O . ALA A 1 339 ? 30.120 -22.852 8.645 1.00 29.34 357 ALA A O 1
ATOM 4426 N N . GLN A 1 340 ? 30.251 -21.457 6.885 1.00 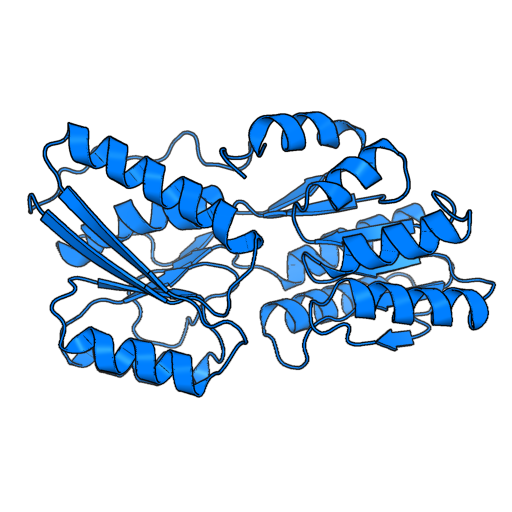29.09 358 GLN A N 1
ATOM 4427 C CA . GLN A 1 340 ? 31.420 -20.807 7.464 1.00 31.41 358 GLN A CA 1
ATOM 4428 C C . GLN A 1 340 ? 31.079 -20.032 8.728 1.00 31.27 358 GLN A C 1
ATOM 4429 O O . GLN A 1 340 ? 31.985 -19.744 9.524 1.00 34.69 358 GLN A O 1
ATOM 4443 N N . ASP A 1 341 ? 29.802 -19.707 8.941 1.00 29.18 359 ASP A N 1
ATOM 4444 C CA . ASP A 1 341 ? 29.369 -19.018 10.144 1.00 28.80 359 ASP A CA 1
ATOM 4445 C C . ASP A 1 341 ? 28.650 -19.914 11.139 1.00 28.14 359 ASP A C 1
ATOM 4446 O O . ASP A 1 341 ? 28.315 -19.443 12.223 1.00 29.64 359 ASP A O 1
ATOM 4455 N N . ALA A 1 342 ? 28.540 -21.213 10.863 1.00 31.40 360 ALA A N 1
ATOM 4456 C CA . ALA A 1 342 ? 27.766 -22.090 11.736 1.00 31.44 360 ALA A CA 1
ATOM 4457 C C . ALA A 1 342 ? 28.366 -22.160 13.130 1.00 32.12 360 ALA A C 1
ATOM 4458 O O . ALA A 1 342 ? 27.653 -22.041 14.130 1.00 32.04 360 ALA A O 1
ATOM 4465 N N . ASP A 1 343 ? 29.674 -22.348 13.229 1.00 33.59 361 ASP A N 1
ATOM 4466 C CA . ASP A 1 343 ? 30.234 -22.556 14.554 1.00 36.17 361 ASP A CA 1
ATOM 4467 C C . ASP A 1 343 ? 30.105 -21.302 15.402 1.00 36.82 361 ASP A C 1
ATOM 4468 O O . ASP A 1 343 ? 29.877 -21.381 16.613 1.00 38.03 361 ASP A O 1
ATOM 4477 N N . LYS A 1 344 ? 30.252 -20.135 14.786 1.00 36.24 362 LYS A N 1
ATOM 4478 C CA . LYS A 1 344 ? 30.104 -18.893 15.530 1.00 38.18 362 LYS A CA 1
ATOM 4479 C C . LYS A 1 344 ? 28.707 -18.801 16.129 1.00 34.53 362 LYS A C 1
ATOM 4480 O O . LYS A 1 344 ? 28.538 -18.463 17.302 1.00 39.01 362 LYS A O 1
ATOM 4499 N N . PHE A 1 345 ? 27.683 -19.103 15.333 1.00 31.16 363 PHE A N 1
ATOM 4500 C CA . PHE A 1 345 ? 26.318 -19.010 15.841 1.00 28.99 363 PHE A CA 1
ATOM 4501 C C . PHE A 1 345 ? 26.025 -20.091 16.877 1.00 29.76 363 PHE A C 1
ATOM 4502 O O . PHE A 1 345 ? 25.316 -19.842 17.864 1.00 30.18 363 PHE A O 1
ATOM 4519 N N . ILE A 1 346 ? 26.519 -21.310 16.652 1.00 32.15 364 ILE A N 1
ATOM 4520 C CA . ILE A 1 346 ? 26.343 -22.378 17.634 1.00 31.81 364 ILE A CA 1
ATOM 4521 C C . ILE A 1 346 ? 26.959 -21.983 18.968 1.00 37.36 364 ILE A C 1
ATOM 4522 O O . ILE A 1 346 ? 26.331 -22.116 20.022 1.00 37.77 364 ILE A O 1
ATOM 4538 N N . ASN A 1 347 ? 28.198 -21.498 18.945 1.00 37.72 365 ASN A N 1
ATOM 4539 C CA . ASN A 1 347 ? 28.861 -21.132 20.190 1.00 41.38 365 ASN A CA 1
ATOM 4540 C C . ASN A 1 347 ? 28.103 -20.029 20.919 1.00 42.81 365 ASN A C 1
ATOM 4541 O O . ASN A 1 347 ? 27.896 -20.107 22.135 1.00 43.12 365 ASN A O 1
ATOM 4552 N N . MET A 1 348 ? 27.645 -19.008 20.189 1.00 38.34 366 MET A N 1
ATOM 4553 C CA . MET A 1 348 ? 27.019 -17.873 20.852 1.00 38.17 366 MET A CA 1
ATOM 4554 C C . MET A 1 348 ? 25.632 -18.230 21.365 1.00 36.09 366 MET A C 1
ATOM 4555 O O . MET A 1 348 ? 25.236 -17.793 22.448 1.00 37.82 366 MET A O 1
ATOM 4569 N N . LEU A 1 349 ? 24.880 -19.020 20.605 1.00 34.03 367 LEU A N 1
ATOM 4570 C CA . LEU A 1 349 ? 23.531 -19.354 21.044 1.00 31.64 367 LEU A CA 1
ATOM 4571 C C . LEU A 1 349 ? 23.540 -20.456 22.095 1.00 35.88 367 LEU A C 1
ATOM 4572 O O . LEU A 1 349 ? 22.760 -20.406 23.052 1.00 39.15 367 LEU A O 1
ATOM 4588 N N . TYR A 1 350 ? 24.420 -21.442 21.949 1.00 40.81 368 TYR A N 1
ATOM 4589 C CA . TYR A 1 350 ? 24.434 -22.611 22.822 1.00 38.27 368 TYR A CA 1
ATOM 4590 C C . TYR A 1 350 ? 25.775 -22.695 23.570 1.00 43.70 368 TYR A C 1
ATOM 4591 O O . TYR A 1 350 ? 26.442 -23.723 23.509 1.00 56.37 368 TYR A O 1
#

InterPro domains:
  IPR025997 Periplasmic binding protein [PF13407] (88-343)
  IPR028082 Periplasmic binding protein-like I [SSF53822] (80-362)
  IPR050555 Bacterial Solute-Binding Protein 2 [PTHR30036] (3-348)

B-factor: mean 36.41, std 18.5, range [10.38, 102.52]

Organism: Acetivibrio thermocellus (strain ATCC 27405 / DSM 1237 / JCM 9322 / NBRC 103400 / NCIMB 10682 / NRRL B-4536 / VPI 7372) (NCBI:txid203119)

Foldseek 3Di:
DQFFAPLFDPPDDLPDQFPDLEAEEEEEEFADDVQLVLLVNLQVVQQVVSVVVNHHYHYDHDHHNHGDQVVLLVSLVVVLPVDHQEYEYHHFDLVSVLVSQQVSVVSPHAYEYFEQDDNVPHRHQAYYYAHALLVLLLVQLLVQCVVVVLAFEEEEAQAAPPGVSSVSSVNSNVVNNVVSVRYYHPYYDYQNLPLVSLQVVLLVCVVVPVGAAEYEYRDDRNLLNNLVNCVVVVNAQRHEYEYEADPPSNLVSLQVRNYFKYKHFRSSCSNNVCVSVSSCVSRVHHDHRYHHSDIGIAHNVCSVSRVVRSD

Sequence (311 aa):
VTGKTDLADTNFDTSYTPKRTSYKIYCTYKNIHAWYDAIKCGIDAAVKELAEKGVTVDYEWYGPAQPDAVDQVNSIETAIGQGWDLIAVDVNQPELTGEAINNAVAKGIPVAVFGTSDVPNCDRAFFVGNTDPYGDGCALAKAVCEKMGGKGQIAILAGTIGALAHEERLRGFKDTIAKYPDIEIVDEQRDNDEVEKAISITESWLQAYPNLGGILCNNMSNPVGACQAVADAGKSGKIVIGGMDHDLRALNALKDGTLYVAQVQNCYDMGYKLIYNAIKTIDGEKVEESTAVGSTSVYAQDADKFINMLY

Secondary structure (DSSP, 8-state):
--S--TTS-SS----PPPS-SEEEEEEE-SS--THHHHHHHHHHHHHHHHHHTT-EEEEEEE--SS--HHHHHHHHHHHHTTT-SEEEE--SSHHHHHHHHHHHHHTT--EEEEES----SS--SEEEE-S-HHHHHHHHHHHHHHHTTTEEEEEEE--STT-HHHHHHHHHHHHHHTT-TEEEEEEEE--TT-HHHHHHHHHHHHHH-TTEEEEEE-SSSHHHHHHHHHHHTT-BTTBEEEEES--HHHHHHHHHTS--EEEEE-HHHHHHHHHHHHHHHHTT----SEEE--EEEE-HHHHHHHHHHH-

Nearest PDB structures (foldseek):
  7x0p-assembly1_A  TM=1.003E+00  e=6.373E-63  Acetivibrio thermocellus
  5dte-assembly4_D  TM=9.049E-01  e=7.186E-21  Actinobacillus succinogenes 130Z
  5dte-assembly3_C  TM=8.962E-01  e=1.870E-20  Actinobacillus succinogenes 130Z
  3ksm-assembly2_A  TM=8.904E-01  e=1.020E-17  Hahella chejuensis KCTC 2396
  3ksm-assembly3_B  TM=8.993E-01  e=1.084E-16  Hahella chejuensis KCTC 2396

Solvent-accessible surface area: 12856 Å² total; per-residue (Å²): 41,118,21,90,5,91,48,8,60,134,135,55,94,43,84,52,97,24,129,110,101,59,2,108,0,15,0,1,9,35,26,101,43,54,12,13,70,2,0,75,24,0,0,45,26,0,27,137,70,2,64,148,89,50,5,88,17,46,53,74,47,62,10,20,83,131,57,72,23,88,42,7,22,68,9,0,83,81,1,28,74,114,52,45,38,0,0,0,0,1,14,14,72,40,160,85,0,5,119,1,0,49,51,0,48,89,132,64,16,33,0,0,0,0,0,29,12,28,8,102,100,18,84,15,37,0,0,0,0,9,74,71,14,61,21,6,0,30,33,0,0,120,13,0,0,99,121,29,48,15,133,30,37,0,0,0,0,0,0,26,136,42,6,66,6,19,53,43,9,7,115,0,0,78,57,6,4,78,150,35,122,96,14,99,59,26,38,62,76,58,0,72,43,88,36,126,97,0,23,57,10,0,98,69,6,37,150,59,59,112,115,13,16,0,0,0,0,0,2,8,7,0,0,10,0,0,8,86,3,0,47,103,55,62,90,47,53,160,6,20,0,0,0,1,5,1,16,65,135,0,0,58,6,2,101,96,36,6,3,65,0,1,7,0,2,2,3,33,3,0,0,23,21,0,0,20,6,0,3,50,26,20,26,68,74,96,40,119,105,47,11,64,13,34,34,48,34,0,75,58,167,56,0,74,106,14,19,111,41,6,86

Radius of gyration: 20.16 Å; Cα contacts (8 Å, |Δi|>4): 702; chains: 1; bounding box: 41×49×57 Å